Protein AF-A0A9E4UDJ5-F1 (afdb_monomer_lite)

Structure (mmCIF, N/CA/C/O backbone):
data_AF-A0A9E4UDJ5-F1
#
_entry.id   AF-A0A9E4UDJ5-F1
#
loop_
_atom_site.group_PDB
_atom_site.id
_atom_site.type_symbol
_atom_site.label_atom_id
_atom_site.label_alt_id
_atom_site.label_comp_id
_atom_site.label_asym_id
_atom_site.label_entity_id
_atom_site.label_seq_id
_atom_site.pdbx_PDB_ins_code
_atom_site.Cartn_x
_atom_site.Cartn_y
_atom_site.Cartn_z
_atom_site.occupancy
_atom_site.B_iso_or_equiv
_atom_site.auth_seq_id
_atom_site.auth_comp_id
_atom_site.auth_asym_id
_atom_site.auth_atom_id
_atom_site.pdbx_PDB_model_num
ATOM 1 N N . MET A 1 1 ? -35.451 72.353 30.660 1.00 46.66 1 MET A N 1
ATOM 2 C CA . MET A 1 1 ? -34.956 71.104 30.041 1.00 46.66 1 MET A CA 1
ATOM 3 C C . MET A 1 1 ? -34.136 71.485 28.820 1.00 46.66 1 MET A C 1
ATOM 5 O O . MET A 1 1 ? -34.663 72.139 27.932 1.00 46.66 1 MET A O 1
ATOM 9 N N . ALA A 1 2 ? -32.828 71.230 28.866 1.00 44.31 2 ALA A N 1
ATOM 10 C CA . ALA A 1 2 ? -31.836 71.773 27.940 1.00 44.31 2 ALA A CA 1
ATOM 11 C C . ALA A 1 2 ? -31.653 70.878 26.701 1.00 44.31 2 ALA A C 1
ATOM 13 O O . ALA A 1 2 ? -31.550 69.661 26.831 1.00 44.31 2 ALA A O 1
ATOM 14 N N . GLN A 1 3 ? -31.594 71.488 25.514 1.00 47.03 3 GLN A N 1
ATOM 15 C CA . GLN A 1 3 ? -31.239 70.815 24.262 1.00 47.03 3 GLN A CA 1
ATOM 16 C C . GLN A 1 3 ? -29.714 70.641 24.140 1.00 47.03 3 GLN A C 1
ATOM 18 O O . GLN A 1 3 ? -28.974 71.578 24.459 1.00 47.03 3 GLN A O 1
ATOM 23 N N . PRO A 1 4 ? -29.215 69.499 23.633 1.00 56.72 4 PRO A N 1
ATOM 24 C CA . PRO A 1 4 ? -27.792 69.316 23.389 1.00 56.72 4 PRO A CA 1
ATOM 25 C C . PRO A 1 4 ? -27.351 69.980 22.072 1.00 56.72 4 PRO A C 1
ATOM 27 O O . PRO A 1 4 ? -27.935 69.775 21.007 1.00 56.72 4 PRO A O 1
ATOM 30 N N . LYS A 1 5 ? -26.275 70.772 22.160 1.00 52.41 5 LYS A N 1
ATOM 31 C CA . LYS A 1 5 ? -25.566 71.409 21.039 1.00 52.41 5 LYS A CA 1
ATOM 32 C C . LYS A 1 5 ? -24.902 70.360 20.136 1.00 52.41 5 LYS A C 1
ATOM 34 O O . LYS A 1 5 ? -24.082 69.570 20.595 1.00 52.41 5 LYS A O 1
ATOM 39 N N . LYS A 1 6 ? -25.187 70.427 18.831 1.00 51.06 6 LYS A N 1
ATOM 40 C CA . LYS A 1 6 ? -24.455 69.721 17.767 1.00 51.06 6 LYS A CA 1
ATOM 41 C C . LYS A 1 6 ? -23.048 70.320 17.629 1.00 51.06 6 LYS A C 1
ATOM 43 O O . LYS A 1 6 ? -22.909 71.495 17.303 1.00 51.06 6 LYS A O 1
ATOM 48 N N . SER A 1 7 ? -22.020 69.511 17.877 1.00 52.59 7 SER A N 1
ATOM 49 C CA . SER A 1 7 ? -20.612 69.842 17.627 1.00 52.59 7 SER A CA 1
ATOM 50 C C . SER A 1 7 ? -20.218 69.355 16.231 1.00 52.59 7 SER A C 1
ATOM 52 O O . SER A 1 7 ? -20.233 68.153 15.968 1.00 52.59 7 SER A O 1
ATOM 54 N N . SER A 1 8 ? -19.905 70.281 15.321 1.00 51.59 8 SER A N 1
ATOM 55 C CA . SER A 1 8 ? -19.328 69.978 14.008 1.00 51.59 8 SER A CA 1
ATOM 56 C C . SER A 1 8 ? -17.806 69.884 14.128 1.00 51.59 8 SER A C 1
ATOM 58 O O . SER A 1 8 ? -17.143 70.890 14.391 1.00 51.59 8 SER A O 1
ATOM 60 N N . ARG A 1 9 ? -17.235 68.692 13.926 1.00 53.72 9 ARG A N 1
ATOM 61 C CA . ARG A 1 9 ? -15.781 68.528 13.782 1.00 53.72 9 ARG A CA 1
ATOM 62 C C . ARG A 1 9 ? -15.356 68.861 12.343 1.00 53.72 9 ARG A C 1
ATOM 64 O O . ARG A 1 9 ? -16.012 68.386 11.417 1.00 53.72 9 ARG A O 1
ATOM 71 N N . PRO A 1 10 ? -14.276 69.636 12.133 1.00 49.94 10 PRO A N 1
ATOM 72 C CA . PRO A 1 10 ? -13.762 69.930 10.803 1.00 49.94 10 PRO A CA 1
ATOM 73 C C . PRO A 1 10 ? -13.027 68.713 10.226 1.00 49.94 10 PRO A C 1
ATOM 75 O O . PRO A 1 10 ? -12.088 68.174 10.813 1.00 49.94 10 PRO A O 1
ATOM 78 N N . THR A 1 11 ? -13.477 68.279 9.056 1.00 50.09 11 THR A N 1
ATOM 79 C CA . THR A 1 11 ? -12.921 67.194 8.251 1.00 50.09 11 THR A CA 1
ATOM 80 C C . THR A 1 11 ? -11.569 67.580 7.640 1.00 50.09 11 THR A C 1
ATOM 82 O O . THR A 1 11 ? -11.472 68.367 6.704 1.00 50.09 11 THR A O 1
ATOM 85 N N . SER A 1 12 ? -10.507 66.983 8.183 1.00 53.91 12 SER A N 1
ATOM 86 C CA . SER A 1 12 ? -9.593 66.101 7.444 1.00 53.91 12 SER A CA 1
ATOM 87 C C . SER A 1 12 ? -9.258 66.498 5.991 1.00 53.91 12 SER A C 1
ATOM 89 O O . SER A 1 12 ? -9.722 65.875 5.037 1.00 53.91 12 SER A O 1
ATOM 91 N N . ARG A 1 13 ? -8.361 67.476 5.812 1.00 52.06 13 ARG A N 1
ATOM 92 C CA . ARG A 1 13 ? -7.599 67.637 4.553 1.00 52.06 13 ARG A CA 1
ATOM 93 C C . ARG A 1 13 ? -6.255 66.899 4.560 1.00 52.06 13 ARG A C 1
ATOM 95 O O . ARG A 1 13 ? -5.697 66.655 3.500 1.00 52.06 13 ARG A O 1
ATOM 102 N N . PHE A 1 14 ? -5.775 66.473 5.729 1.00 51.81 14 PHE A N 1
ATOM 103 C CA . PHE A 1 14 ? -4.527 65.709 5.855 1.00 51.81 14 PHE A CA 1
ATOM 104 C C . PHE A 1 14 ? -4.670 64.215 5.517 1.00 51.81 14 PHE A C 1
ATOM 106 O O . PHE A 1 14 ? -3.678 63.573 5.192 1.00 51.81 14 PHE A O 1
ATOM 113 N N . SER A 1 15 ? -5.885 63.653 5.532 1.00 54.12 15 SER A N 1
ATOM 114 C CA . SER A 1 15 ? -6.078 62.211 5.305 1.00 54.12 15 SER A CA 1
ATOM 115 C C . SER A 1 15 ? -6.018 61.808 3.826 1.00 54.12 15 SER A C 1
ATOM 117 O O . SER A 1 15 ? -5.575 60.707 3.520 1.00 54.12 15 SER A O 1
ATOM 119 N N . ALA A 1 16 ? -6.380 62.702 2.898 1.00 53.56 16 ALA A N 1
ATOM 120 C CA . ALA A 1 16 ? -6.406 62.378 1.468 1.00 53.56 16 ALA A CA 1
ATOM 121 C C . ALA A 1 16 ? -4.999 62.247 0.852 1.00 53.56 16 ALA A C 1
ATOM 123 O O . ALA A 1 16 ? -4.767 61.369 0.027 1.00 53.56 16 ALA A O 1
ATOM 124 N N . VAL A 1 17 ? -4.042 63.076 1.284 1.00 57.56 17 VAL A N 1
ATOM 125 C CA . VAL A 1 17 ? -2.659 63.028 0.772 1.00 57.56 17 VAL A CA 1
ATOM 126 C C . VAL A 1 17 ? -1.900 61.829 1.347 1.00 57.56 17 VAL A C 1
ATOM 128 O O . VAL A 1 17 ? -1.160 61.169 0.624 1.00 57.56 17 VAL A O 1
ATOM 131 N N . ALA A 1 18 ? -2.140 61.487 2.618 1.00 58.19 18 ALA A N 1
ATOM 132 C CA . ALA A 1 18 ? -1.540 60.308 3.241 1.00 58.19 18 ALA A CA 1
ATOM 133 C C . ALA A 1 18 ? -2.014 58.997 2.583 1.00 58.19 18 ALA A C 1
ATOM 135 O O . ALA A 1 18 ? -1.203 58.102 2.360 1.00 58.19 18 ALA A O 1
ATOM 136 N N . PHE A 1 19 ? -3.295 58.904 2.203 1.00 57.81 19 PHE A N 1
ATOM 137 C CA . PHE A 1 19 ? -3.819 57.732 1.491 1.00 57.81 19 PHE A CA 1
ATOM 138 C C . PHE A 1 19 ? -3.254 57.586 0.073 1.00 57.81 19 PHE A C 1
ATOM 140 O O . PHE A 1 19 ? -2.960 56.469 -0.344 1.00 57.81 19 PHE A O 1
ATOM 147 N N . ALA A 1 20 ? -3.057 58.691 -0.654 1.00 59.25 20 ALA A N 1
ATOM 148 C CA . ALA A 1 20 ? -2.518 58.650 -2.015 1.00 59.25 20 ALA A CA 1
ATOM 149 C C . ALA A 1 20 ? -1.047 58.190 -2.060 1.00 59.25 20 ALA A C 1
ATOM 151 O O . ALA A 1 20 ? -0.671 57.420 -2.939 1.00 59.25 20 ALA A O 1
ATOM 152 N N . VAL A 1 21 ? -0.226 58.607 -1.088 1.00 59.00 21 VAL A N 1
ATOM 153 C CA . VAL A 1 21 ? 1.180 58.169 -0.987 1.00 59.00 21 VAL A CA 1
ATOM 154 C C . VAL A 1 21 ? 1.279 56.704 -0.549 1.00 59.00 21 VAL A C 1
ATOM 156 O O . VAL A 1 21 ? 2.108 55.968 -1.078 1.00 59.00 21 VAL A O 1
ATOM 159 N N . LEU A 1 22 ? 0.404 56.252 0.357 1.00 58.97 22 LEU A N 1
ATOM 160 C CA . LEU A 1 22 ? 0.361 54.850 0.779 1.00 58.97 22 LEU A CA 1
ATOM 161 C C . LEU A 1 22 ? -0.043 53.918 -0.378 1.00 58.97 22 LEU A C 1
ATOM 163 O O . LEU A 1 22 ? 0.573 52.873 -0.556 1.00 58.97 22 LEU A O 1
ATOM 167 N N . PHE A 1 23 ? -1.015 54.317 -1.208 1.00 57.75 23 PHE A N 1
ATOM 168 C CA . PHE A 1 23 ? -1.420 53.542 -2.389 1.00 57.75 23 PHE A CA 1
ATOM 169 C C . PHE A 1 23 ? -0.326 53.472 -3.464 1.00 57.75 23 PHE A C 1
ATOM 171 O O . PHE A 1 23 ? -0.146 52.423 -4.076 1.00 57.75 23 PHE A O 1
ATOM 178 N N . ALA A 1 24 ? 0.438 54.550 -3.670 1.00 58.75 24 ALA A N 1
ATOM 179 C CA . ALA A 1 24 ? 1.562 54.548 -4.608 1.00 58.75 24 ALA A CA 1
ATOM 180 C C . ALA A 1 24 ? 2.727 53.655 -4.134 1.00 58.75 24 ALA A C 1
ATOM 182 O O . ALA A 1 24 ? 3.368 53.002 -4.953 1.00 58.75 24 ALA A O 1
ATOM 183 N N . LEU A 1 25 ? 2.972 53.578 -2.820 1.00 57.16 25 LEU A N 1
ATOM 184 C CA . LEU A 1 25 ? 3.984 52.684 -2.242 1.00 57.16 25 LEU A CA 1
ATOM 185 C C . LEU A 1 25 ? 3.549 51.208 -2.240 1.00 57.16 25 LEU A C 1
ATOM 187 O O . LEU A 1 25 ? 4.397 50.334 -2.381 1.00 57.16 25 LEU A O 1
ATOM 191 N N . LEU A 1 26 ? 2.248 50.922 -2.124 1.00 56.97 26 LEU A N 1
ATOM 192 C CA . LEU A 1 26 ? 1.710 49.557 -2.210 1.00 56.97 26 LEU A CA 1
ATOM 193 C C . LEU A 1 26 ? 1.669 49.023 -3.652 1.00 56.97 26 LEU A C 1
ATOM 195 O O . LEU A 1 26 ? 1.869 47.831 -3.851 1.00 56.97 26 LEU A O 1
ATOM 199 N N . GLY A 1 27 ? 1.464 49.882 -4.659 1.00 57.34 27 GLY A N 1
ATOM 200 C CA . GLY A 1 27 ? 1.450 49.463 -6.068 1.00 57.34 27 GLY A CA 1
ATOM 201 C C . GLY A 1 27 ? 2.814 48.992 -6.585 1.00 57.34 27 GLY A C 1
ATOM 202 O O . GLY A 1 27 ? 2.887 47.975 -7.264 1.00 57.34 27 GLY A O 1
ATOM 203 N N . ALA A 1 28 ? 3.899 49.677 -6.210 1.00 55.22 28 ALA A N 1
ATOM 204 C CA . ALA A 1 28 ? 5.252 49.339 -6.669 1.00 55.22 28 ALA A CA 1
ATOM 205 C C . ALA A 1 28 ? 5.865 48.109 -5.969 1.00 55.22 28 ALA A C 1
ATOM 207 O O . ALA A 1 28 ? 6.850 47.563 -6.451 1.00 55.22 28 ALA A O 1
ATOM 208 N N . ALA A 1 29 ? 5.302 47.662 -4.842 1.00 53.00 29 ALA A N 1
ATOM 209 C CA . ALA A 1 29 ? 5.791 46.492 -4.106 1.00 53.00 29 ALA A CA 1
ATOM 210 C C . ALA A 1 29 ? 5.102 45.174 -4.513 1.00 53.00 29 ALA A C 1
ATOM 212 O O . ALA A 1 29 ? 5.508 44.110 -4.053 1.00 53.00 29 ALA A O 1
ATOM 213 N N . CYS A 1 30 ? 4.063 45.225 -5.354 1.00 54.41 30 CYS A N 1
ATOM 214 C CA . CYS A 1 30 ? 3.320 44.036 -5.781 1.00 54.41 30 CYS A CA 1
ATOM 215 C C . CYS A 1 30 ? 3.723 43.501 -7.166 1.00 54.41 30 CYS A C 1
ATOM 217 O O . CYS A 1 30 ? 3.301 42.398 -7.502 1.00 54.41 30 CYS A O 1
ATOM 219 N N . GLU A 1 31 ? 4.528 44.222 -7.955 1.00 52.91 31 GLU A N 1
ATOM 220 C CA . GLU A 1 31 ? 4.961 43.746 -9.284 1.00 52.91 31 GLU A CA 1
ATOM 221 C C . GLU A 1 31 ? 6.186 42.812 -9.236 1.00 52.91 31 GLU A C 1
ATOM 223 O O . GLU A 1 31 ? 6.329 41.969 -10.117 1.00 52.91 31 GLU A O 1
ATOM 228 N N . ASP A 1 32 ? 7.010 42.865 -8.183 1.00 51.78 32 ASP A N 1
ATOM 229 C CA . ASP A 1 32 ? 8.233 42.044 -8.089 1.00 51.78 32 ASP A CA 1
ATOM 230 C C . ASP A 1 32 ? 8.042 40.678 -7.404 1.00 51.78 32 ASP A C 1
ATOM 232 O O . ASP A 1 32 ? 8.917 39.820 -7.494 1.00 51.78 32 ASP A O 1
ATOM 236 N N . PHE A 1 33 ? 6.905 40.415 -6.749 1.00 51.34 33 PHE A N 1
ATOM 237 C CA . PHE A 1 33 ? 6.728 39.169 -5.983 1.00 51.34 33 PHE A CA 1
ATOM 238 C C . PHE A 1 33 ? 6.388 37.939 -6.850 1.00 51.34 33 PHE A C 1
ATOM 240 O O . PHE A 1 33 ? 6.490 36.813 -6.377 1.00 51.34 33 PHE A O 1
ATOM 247 N N . TYR A 1 34 ? 6.004 38.125 -8.119 1.00 50.31 34 TYR A N 1
ATOM 248 C CA . TYR A 1 34 ? 5.654 37.016 -9.025 1.00 50.31 34 TYR A CA 1
ATOM 249 C C . TYR A 1 34 ? 6.774 36.600 -9.994 1.00 50.31 34 TYR A C 1
ATOM 251 O O . TYR A 1 34 ? 6.615 35.610 -10.708 1.00 50.31 34 TYR A O 1
ATOM 259 N N . SER A 1 35 ? 7.912 37.305 -10.017 1.00 51.00 35 SER A N 1
ATOM 260 C CA . SER A 1 35 ? 9.035 36.948 -10.903 1.00 51.00 35 SER A CA 1
ATOM 261 C C . SER A 1 35 ? 9.946 35.850 -10.338 1.00 51.00 35 SER A C 1
ATOM 263 O O . SER A 1 35 ? 10.663 35.218 -11.108 1.00 51.00 35 SER A O 1
ATOM 265 N N . ASP A 1 36 ? 9.864 35.549 -9.038 1.00 52.44 36 ASP A N 1
ATOM 266 C CA . ASP A 1 36 ? 10.538 34.404 -8.403 1.00 52.44 36 ASP A CA 1
ATOM 267 C C . ASP A 1 36 ? 9.641 33.155 -8.440 1.00 52.44 36 ASP A C 1
ATOM 269 O O . ASP A 1 36 ? 9.348 32.511 -7.430 1.00 52.44 36 ASP A O 1
ATOM 273 N N . SER A 1 37 ? 9.176 32.794 -9.639 1.00 55.69 37 SER A N 1
ATOM 274 C CA . SER A 1 37 ? 8.674 31.437 -9.854 1.00 55.69 37 SER A CA 1
ATOM 275 C C . SER A 1 37 ? 9.833 30.484 -9.565 1.00 55.69 37 SER A C 1
ATOM 277 O O . SER A 1 37 ? 10.843 30.514 -10.273 1.00 55.69 37 SER A O 1
ATOM 279 N N . LEU A 1 38 ? 9.710 29.670 -8.509 1.00 55.28 38 LEU A N 1
ATOM 280 C CA . LEU A 1 38 ? 10.626 28.558 -8.247 1.00 55.28 38 LEU A CA 1
ATOM 281 C C . LEU A 1 38 ? 10.879 27.825 -9.573 1.00 55.28 38 LEU A C 1
ATOM 283 O O . LEU A 1 38 ? 9.920 27.652 -10.334 1.00 55.28 38 LEU A O 1
ATOM 287 N N . PRO A 1 39 ? 12.126 27.425 -9.886 1.00 52.28 39 PRO A N 1
ATOM 288 C CA . PRO A 1 39 ? 12.405 26.724 -11.129 1.00 52.28 39 PRO A CA 1
ATOM 289 C C . PRO A 1 39 ? 11.448 25.540 -11.218 1.00 52.28 39 PRO A C 1
ATOM 291 O O . PRO A 1 39 ? 11.487 24.652 -10.366 1.00 52.28 39 PRO A O 1
ATOM 294 N N . THR A 1 40 ? 10.545 25.566 -12.203 1.00 54.53 40 THR A N 1
ATOM 295 C CA . THR A 1 40 ? 9.621 24.460 -12.434 1.00 54.53 40 THR A CA 1
ATOM 296 C C . THR A 1 40 ? 10.486 23.212 -12.571 1.00 54.53 40 THR A C 1
ATOM 298 O O . THR A 1 40 ? 11.435 23.248 -13.368 1.00 54.53 40 THR A O 1
ATOM 301 N N . PRO A 1 41 ? 10.239 22.147 -11.787 1.00 55.38 41 PRO A N 1
ATOM 302 C CA . PRO A 1 41 ? 10.946 20.892 -11.970 1.00 55.38 41 PRO A CA 1
ATOM 303 C C . PRO A 1 41 ? 10.895 20.546 -13.455 1.00 55.38 41 PRO A C 1
ATOM 305 O O . PRO A 1 41 ? 9.818 20.522 -14.052 1.00 55.38 41 PRO A O 1
ATOM 308 N N . GLN A 1 42 ? 12.061 20.403 -14.085 1.00 56.28 42 GLN A N 1
ATOM 309 C CA . GLN A 1 42 ? 12.121 20.100 -15.507 1.00 56.28 42 GLN A CA 1
ATOM 310 C C . GLN A 1 42 ? 11.568 18.690 -15.701 1.00 56.28 42 GLN A C 1
ATOM 312 O O . GLN A 1 42 ? 12.269 17.715 -15.449 1.00 56.28 42 GLN A O 1
ATOM 317 N N . ILE A 1 43 ? 10.312 18.594 -16.131 1.00 54.28 43 ILE A N 1
ATOM 318 C CA . ILE A 1 43 ? 9.745 17.353 -16.648 1.00 54.28 43 ILE A CA 1
ATOM 319 C C . ILE A 1 43 ? 10.445 17.110 -17.988 1.00 54.28 43 ILE A C 1
ATOM 321 O O . ILE A 1 43 ? 10.211 17.851 -18.948 1.00 54.28 43 ILE A O 1
ATOM 325 N N . ALA A 1 44 ? 11.334 16.115 -18.066 1.00 56.72 44 ALA A N 1
ATOM 326 C CA . ALA A 1 44 ? 11.784 15.644 -19.370 1.00 56.72 44 ALA A CA 1
ATOM 327 C C . ALA A 1 44 ? 10.619 14.935 -20.035 1.00 56.72 44 ALA A C 1
ATOM 329 O O . ALA A 1 44 ? 10.270 13.810 -19.682 1.00 56.72 44 ALA A O 1
ATOM 330 N N . LEU A 1 45 ? 10.055 15.572 -21.049 1.00 59.78 45 LEU A N 1
ATOM 331 C CA . LEU A 1 45 ? 9.423 14.797 -22.098 1.00 59.78 45 LEU A CA 1
ATOM 332 C C . LEU A 1 45 ? 10.537 14.060 -22.858 1.00 59.78 45 LEU A C 1
ATOM 334 O O . LEU A 1 45 ? 11.602 14.654 -23.081 1.00 59.78 45 LEU A O 1
ATOM 338 N N . PRO A 1 46 ? 10.329 12.790 -23.246 1.00 56.31 46 PRO A N 1
ATOM 339 C CA . PRO A 1 46 ? 11.293 12.082 -24.072 1.00 56.31 46 PRO A CA 1
ATOM 340 C C . PRO A 1 46 ? 11.612 12.931 -25.304 1.00 56.31 46 PRO A C 1
ATOM 342 O O . PRO A 1 46 ? 10.725 13.494 -25.955 1.00 56.31 46 PRO A O 1
ATOM 345 N N . THR A 1 47 ? 12.902 13.077 -25.605 1.00 56.22 47 THR A N 1
ATOM 346 C CA . THR A 1 47 ? 13.313 13.769 -26.830 1.00 56.22 47 THR A CA 1
ATOM 347 C C . THR A 1 47 ? 12.750 12.970 -28.012 1.00 56.22 47 THR A C 1
ATOM 349 O O . THR A 1 47 ? 12.861 11.747 -27.983 1.00 56.22 47 THR A O 1
ATOM 352 N N . PRO A 1 48 ? 12.189 13.594 -29.068 1.00 57.25 48 PRO A N 1
ATOM 353 C CA . PRO A 1 48 ? 11.554 12.866 -30.174 1.00 57.25 48 PRO A CA 1
ATOM 354 C C . PRO A 1 48 ? 12.431 11.797 -30.847 1.00 57.25 48 PRO A C 1
ATOM 356 O O . PRO A 1 48 ? 11.910 10.906 -31.503 1.00 57.25 48 PRO A O 1
ATOM 359 N N . ALA A 1 49 ? 13.755 11.881 -30.687 1.00 55.34 49 ALA A N 1
ATOM 360 C CA . ALA A 1 49 ? 14.717 10.897 -31.178 1.00 55.34 49 ALA A CA 1
ATOM 361 C C . ALA A 1 49 ? 14.717 9.559 -30.406 1.00 55.34 49 ALA A C 1
ATOM 363 O O . ALA A 1 49 ? 15.234 8.580 -30.933 1.00 55.34 49 ALA A O 1
ATOM 364 N N . ASN A 1 50 ? 14.141 9.515 -29.201 1.00 57.69 50 ASN A N 1
ATOM 365 C CA . ASN A 1 50 ? 14.115 8.341 -28.320 1.00 57.69 50 ASN A CA 1
ATOM 366 C C . ASN A 1 50 ? 12.719 7.707 -28.207 1.00 57.69 50 ASN A C 1
ATOM 368 O O . ASN A 1 50 ? 12.530 6.747 -27.468 1.00 57.69 50 ASN A O 1
ATOM 372 N N . LEU A 1 51 ? 11.725 8.234 -28.926 1.00 62.38 51 LEU A N 1
ATOM 373 C CA . LEU A 1 51 ? 10.421 7.586 -29.006 1.00 62.38 51 LEU A CA 1
ATOM 374 C C . LEU A 1 51 ? 10.552 6.355 -29.903 1.00 62.38 51 LEU A C 1
ATOM 376 O O . LEU A 1 51 ? 10.727 6.478 -31.117 1.00 62.38 51 LEU A O 1
ATOM 380 N N . GLN A 1 52 ? 10.497 5.171 -29.296 1.00 66.00 52 GLN A N 1
ATOM 381 C CA . GLN A 1 52 ? 10.363 3.928 -30.041 1.00 66.00 52 GLN A CA 1
ATOM 382 C C . GLN A 1 52 ? 9.033 3.922 -30.805 1.00 66.00 52 GLN A C 1
ATOM 384 O O . GLN A 1 52 ? 8.014 4.430 -30.337 1.00 66.00 52 GLN A O 1
ATOM 389 N N . GLU A 1 53 ? 9.052 3.362 -32.013 1.00 75.25 53 GLU A N 1
ATOM 390 C CA . GLU A 1 53 ? 7.847 3.194 -32.821 1.00 75.25 53 GLU A CA 1
ATOM 391 C C . GLU A 1 53 ? 7.016 2.039 -32.246 1.00 75.25 53 GLU A C 1
ATOM 393 O O . GLU A 1 53 ? 7.458 0.890 -32.247 1.00 75.25 53 GLU A O 1
ATOM 398 N N . GLY A 1 54 ? 5.823 2.343 -31.737 1.00 83.00 54 GLY A N 1
ATOM 399 C CA . GLY A 1 54 ? 4.937 1.363 -31.113 1.00 83.00 54 GLY A CA 1
ATOM 400 C C . GLY A 1 54 ? 4.009 1.998 -30.083 1.00 83.00 54 GLY A C 1
ATOM 401 O O . GLY A 1 54 ? 4.080 3.203 -29.837 1.00 83.00 54 GLY A O 1
ATOM 402 N N . ASP A 1 55 ? 3.129 1.183 -29.503 1.00 89.00 55 ASP A N 1
ATOM 403 C CA . ASP A 1 55 ? 2.386 1.563 -28.303 1.00 89.00 55 ASP A CA 1
ATOM 404 C C . ASP A 1 55 ? 3.340 1.496 -27.094 1.00 89.00 55 ASP A C 1
ATOM 406 O O . ASP A 1 55 ? 3.906 0.427 -26.841 1.00 89.00 55 ASP A O 1
ATOM 410 N N . PRO A 1 56 ? 3.561 2.602 -26.357 1.00 87.88 56 PRO A N 1
ATOM 411 C CA . PRO A 1 56 ? 4.391 2.606 -25.156 1.00 87.88 56 PRO A CA 1
ATOM 412 C C . PRO A 1 56 ? 4.056 1.499 -24.153 1.00 87.88 56 PRO A C 1
ATOM 414 O O . PRO A 1 56 ? 4.962 0.907 -23.568 1.00 87.88 56 PRO A O 1
ATOM 417 N N . GLU A 1 57 ? 2.773 1.176 -23.982 1.00 90.31 57 GLU A N 1
ATOM 418 C CA . GLU A 1 57 ? 2.342 0.137 -23.044 1.00 90.31 57 GLU A CA 1
ATOM 419 C C . GLU A 1 57 ? 2.824 -1.259 -23.472 1.00 90.31 57 GLU A C 1
ATOM 421 O O . GLU A 1 57 ? 3.296 -2.042 -22.640 1.00 90.31 57 GLU A O 1
ATOM 426 N N . ASP A 1 58 ? 2.770 -1.551 -24.775 1.00 92.94 58 ASP A N 1
ATOM 427 C CA . ASP A 1 58 ? 3.251 -2.811 -25.348 1.00 92.94 58 ASP A CA 1
ATOM 428 C C . ASP A 1 58 ? 4.777 -2.933 -25.226 1.00 92.94 58 ASP A C 1
ATOM 430 O O . ASP A 1 58 ? 5.303 -4.010 -24.926 1.00 92.94 58 ASP A O 1
ATOM 434 N N . LEU A 1 59 ? 5.497 -1.826 -25.431 1.00 91.81 59 LEU A N 1
ATOM 435 C CA . LEU A 1 59 ? 6.956 -1.777 -25.315 1.00 91.81 59 LEU A CA 1
ATOM 436 C C . LEU A 1 59 ? 7.414 -2.037 -23.876 1.00 91.81 59 LEU A C 1
ATOM 438 O O . LEU A 1 59 ? 8.323 -2.842 -23.652 1.00 91.81 59 LEU A O 1
ATOM 442 N N . VAL A 1 60 ? 6.745 -1.424 -22.896 1.00 92.88 60 VAL A N 1
ATOM 443 C CA . VAL A 1 60 ? 7.017 -1.654 -21.471 1.00 92.88 60 VAL A CA 1
ATOM 444 C C . VAL A 1 60 ? 6.710 -3.096 -21.074 1.00 92.88 60 VAL A C 1
ATOM 446 O O . VAL A 1 60 ? 7.519 -3.726 -20.388 1.00 92.88 60 VAL A O 1
ATOM 449 N N . GLU A 1 61 ? 5.587 -3.663 -21.526 1.00 94.69 61 GLU A N 1
ATOM 450 C CA . GLU A 1 61 ? 5.269 -5.067 -21.250 1.00 94.69 61 GLU A CA 1
ATOM 451 C C . GLU A 1 61 ? 6.321 -6.017 -21.843 1.00 94.69 61 GLU A C 1
ATOM 453 O O . GLU A 1 61 ? 6.773 -6.948 -21.167 1.00 94.69 61 GLU A O 1
ATOM 458 N N . ALA A 1 62 ? 6.755 -5.778 -23.083 1.00 94.12 62 ALA A N 1
ATOM 459 C CA . ALA A 1 62 ? 7.805 -6.567 -23.720 1.00 94.12 62 ALA A CA 1
ATOM 460 C C . ALA A 1 62 ? 9.145 -6.465 -22.967 1.00 94.12 62 ALA A C 1
ATOM 462 O O . ALA A 1 62 ? 9.828 -7.482 -22.769 1.00 94.12 62 ALA A O 1
ATOM 463 N N . GLY A 1 63 ? 9.501 -5.263 -22.501 1.00 92.75 63 GLY A N 1
ATOM 464 C CA . GLY A 1 63 ? 10.674 -5.014 -21.662 1.00 92.75 63 GLY A CA 1
ATOM 465 C C . GLY A 1 63 ? 10.626 -5.809 -20.357 1.00 92.75 63 GLY A C 1
ATOM 466 O O . GLY A 1 63 ? 11.567 -6.543 -20.041 1.00 92.75 63 GLY A O 1
ATOM 467 N N . ALA A 1 64 ? 9.495 -5.767 -19.653 1.00 93.12 64 ALA A N 1
ATOM 468 C CA . ALA A 1 64 ? 9.300 -6.495 -18.404 1.00 93.12 64 ALA A CA 1
ATOM 469 C C . ALA A 1 64 ? 9.392 -8.013 -18.574 1.00 93.12 64 ALA A C 1
ATOM 471 O O . ALA A 1 64 ? 10.087 -8.689 -17.814 1.00 93.12 64 ALA A O 1
ATOM 472 N N . ARG A 1 65 ? 8.734 -8.560 -19.602 1.00 95.19 65 ARG A N 1
ATOM 473 C CA . ARG A 1 65 ? 8.795 -9.992 -19.931 1.00 95.19 65 ARG A CA 1
ATOM 474 C C . ARG A 1 65 ? 10.222 -10.442 -20.204 1.00 95.19 65 ARG A C 1
ATOM 476 O O . ARG A 1 65 ? 10.642 -11.489 -19.713 1.00 95.19 65 ARG A O 1
ATOM 483 N N . THR A 1 66 ? 10.976 -9.634 -20.946 1.00 94.75 66 THR A N 1
ATOM 484 C CA . THR A 1 66 ? 12.386 -9.897 -21.250 1.00 94.75 66 THR A CA 1
ATOM 485 C C . THR A 1 66 ? 13.243 -9.854 -19.986 1.00 94.75 66 THR A C 1
ATOM 487 O O . THR A 1 66 ? 14.043 -10.763 -19.756 1.00 94.75 66 THR A O 1
ATOM 490 N N . ALA A 1 67 ? 13.047 -8.844 -19.135 1.00 91.00 67 ALA A N 1
ATOM 491 C CA . ALA A 1 67 ? 13.774 -8.705 -17.879 1.00 91.00 67 ALA A CA 1
ATOM 492 C C . ALA A 1 67 ? 13.489 -9.873 -16.919 1.00 91.00 67 ALA A C 1
ATOM 494 O O . ALA A 1 67 ? 14.422 -10.448 -16.361 1.00 91.00 67 ALA A O 1
ATOM 495 N N . MET A 1 68 ? 12.227 -10.293 -16.786 1.00 91.94 68 MET A N 1
ATOM 496 C CA . MET A 1 68 ? 11.842 -11.457 -15.979 1.00 91.94 68 MET A CA 1
ATOM 497 C C . MET A 1 68 ? 12.389 -12.769 -16.536 1.00 91.94 68 MET A C 1
ATOM 499 O O . MET A 1 68 ? 12.887 -13.592 -15.771 1.00 91.94 68 MET A O 1
ATOM 503 N N . ALA A 1 69 ? 12.332 -12.971 -17.855 1.00 94.44 69 ALA A N 1
ATOM 504 C CA . ALA A 1 69 ? 12.908 -14.148 -18.499 1.00 94.44 69 ALA A CA 1
ATOM 505 C C . ALA A 1 69 ? 14.410 -14.261 -18.210 1.00 94.44 69 ALA A C 1
ATOM 507 O O . ALA A 1 69 ? 14.893 -15.333 -17.842 1.00 94.44 69 ALA A O 1
ATOM 508 N N . ALA A 1 70 ? 15.132 -13.141 -18.311 1.00 92.00 70 ALA A N 1
ATOM 509 C CA . ALA A 1 70 ? 16.556 -13.076 -18.010 1.00 92.00 70 ALA A CA 1
ATOM 510 C C . ALA A 1 70 ? 16.857 -13.310 -16.520 1.00 92.00 70 ALA A C 1
ATOM 512 O O . ALA A 1 70 ? 17.770 -14.070 -16.202 1.00 92.00 70 ALA A O 1
ATOM 513 N N . ALA A 1 71 ? 16.092 -12.691 -15.616 1.00 87.88 71 ALA A N 1
ATOM 514 C CA . ALA A 1 71 ? 16.318 -12.780 -14.173 1.00 87.88 71 ALA A CA 1
ATOM 515 C C . ALA A 1 71 ? 15.960 -14.158 -13.592 1.00 87.88 71 ALA A C 1
ATOM 517 O O . ALA A 1 71 ? 16.683 -14.682 -12.748 1.00 87.88 71 ALA A O 1
ATOM 518 N N . LEU A 1 72 ? 14.857 -14.756 -14.051 1.00 89.25 72 LEU A N 1
ATOM 519 C CA . LEU A 1 72 ? 14.296 -15.985 -13.479 1.00 89.25 72 LEU A CA 1
ATOM 520 C C . LEU A 1 72 ? 14.654 -17.244 -14.282 1.00 89.25 72 LEU A C 1
ATOM 522 O O . LEU A 1 72 ? 14.387 -18.355 -13.830 1.00 89.25 72 LEU A O 1
ATOM 526 N N . GLY A 1 73 ? 15.243 -17.095 -15.474 1.00 94.06 73 GLY A N 1
ATOM 527 C CA . GLY A 1 73 ? 15.542 -18.221 -16.363 1.00 94.06 73 GLY A CA 1
ATOM 528 C C . GLY A 1 73 ? 14.288 -18.894 -16.935 1.00 94.06 73 GLY A C 1
ATOM 529 O O . GLY A 1 73 ? 14.292 -20.102 -17.172 1.00 94.06 73 GLY A O 1
ATOM 530 N N . ILE A 1 74 ? 13.214 -18.125 -17.132 1.00 95.38 74 ILE A N 1
ATOM 531 C CA . ILE A 1 74 ? 11.905 -18.595 -17.619 1.00 95.38 74 ILE A CA 1
ATOM 532 C C . ILE A 1 74 ? 11.644 -18.150 -19.065 1.00 95.38 74 ILE A C 1
ATOM 534 O O . ILE A 1 74 ? 12.375 -17.335 -19.624 1.00 95.38 74 ILE A O 1
ATOM 538 N N . SER A 1 75 ? 10.576 -18.667 -19.683 1.00 96.56 75 SER A N 1
ATOM 539 C CA . SER A 1 75 ? 10.091 -18.139 -20.968 1.00 96.56 75 SER A CA 1
ATOM 540 C C . SER A 1 75 ? 9.495 -16.737 -20.793 1.00 96.56 75 SER A C 1
ATOM 542 O O . SER A 1 75 ? 8.778 -16.503 -19.824 1.00 96.56 75 SER A O 1
ATOM 544 N N . ALA A 1 76 ? 9.709 -15.831 -21.752 1.00 95.88 76 ALA A N 1
ATOM 545 C CA . ALA A 1 76 ? 9.129 -14.478 -21.747 1.00 95.88 76 ALA A CA 1
ATOM 546 C C . ALA A 1 76 ? 7.583 -14.469 -21.784 1.00 95.88 76 ALA A C 1
ATOM 548 O O . ALA A 1 76 ? 6.943 -13.523 -21.318 1.00 95.88 76 ALA A O 1
ATOM 549 N N . ASP A 1 77 ? 6.972 -15.551 -22.270 1.00 96.31 77 ASP A N 1
ATOM 550 C CA . ASP A 1 77 ? 5.514 -15.721 -22.285 1.00 96.31 77 ASP A CA 1
ATOM 551 C C . ASP A 1 77 ? 4.958 -16.268 -20.960 1.00 96.31 77 ASP A C 1
ATOM 553 O O . ASP A 1 77 ? 3.747 -16.277 -20.755 1.00 96.31 77 ASP A O 1
ATOM 557 N N . ALA A 1 78 ? 5.822 -16.753 -20.061 1.00 94.81 78 ALA A N 1
ATOM 558 C CA . ALA A 1 78 ? 5.396 -17.401 -18.824 1.00 94.81 78 ALA A CA 1
ATOM 559 C C . ALA A 1 78 ? 4.828 -16.428 -17.767 1.00 94.81 78 ALA A C 1
ATOM 561 O O . ALA A 1 78 ? 3.855 -16.793 -17.103 1.00 94.81 78 ALA A O 1
ATOM 562 N N . PRO A 1 79 ? 5.369 -15.205 -17.591 1.00 94.06 79 PRO A N 1
ATOM 563 C CA . PRO A 1 79 ? 4.774 -14.211 -16.706 1.00 94.06 79 PRO A CA 1
ATOM 564 C C . PRO A 1 79 ? 3.395 -13.742 -17.176 1.00 94.06 79 PRO A C 1
ATOM 566 O O . PRO A 1 79 ? 3.158 -13.504 -18.363 1.00 94.06 79 PRO A O 1
ATOM 569 N N . ARG A 1 80 ? 2.486 -13.523 -16.229 1.00 92.44 80 ARG A N 1
ATOM 570 C CA . ARG A 1 80 ? 1.171 -12.922 -16.461 1.00 92.44 80 ARG A CA 1
ATOM 571 C C . ARG A 1 80 ? 1.198 -11.439 -16.093 1.00 92.44 80 ARG A C 1
ATOM 573 O O . ARG A 1 80 ? 1.567 -11.109 -14.972 1.00 92.44 80 ARG A O 1
ATOM 580 N N . LYS A 1 81 ? 0.729 -10.563 -16.988 1.00 92.62 81 LYS A N 1
ATOM 581 C CA . LYS A 1 81 ? 0.455 -9.154 -16.664 1.00 92.62 81 LYS A CA 1
ATOM 582 C C . LYS A 1 81 ? -0.718 -9.046 -15.690 1.00 92.62 81 LYS A C 1
ATOM 584 O O . LYS A 1 81 ? -1.777 -9.628 -15.937 1.00 92.62 81 LYS A O 1
ATOM 589 N N . ILE A 1 82 ? -0.518 -8.310 -14.600 1.00 87.44 82 ILE A N 1
ATOM 590 C CA . ILE A 1 82 ? -1.524 -8.059 -13.563 1.00 87.44 82 ILE A CA 1
ATOM 591 C C . ILE A 1 82 ? -2.034 -6.625 -13.642 1.00 87.44 82 ILE A C 1
ATOM 593 O O . ILE A 1 82 ? -3.241 -6.414 -13.693 1.00 87.44 82 ILE A O 1
ATOM 597 N N . LEU A 1 83 ? -1.122 -5.654 -13.681 1.00 84.75 83 LEU A N 1
ATOM 598 C CA . LEU A 1 83 ? -1.445 -4.232 -13.624 1.00 84.75 83 LEU A CA 1
ATOM 599 C C . LEU A 1 83 ? -0.429 -3.441 -14.441 1.00 84.75 83 LEU A C 1
ATOM 601 O O . LEU A 1 83 ? 0.752 -3.762 -14.404 1.00 84.75 83 LEU A O 1
ATOM 605 N N . LEU A 1 84 ? -0.887 -2.406 -15.136 1.00 89.06 84 LEU A N 1
ATOM 606 C CA . LEU A 1 84 ? -0.050 -1.387 -15.761 1.00 89.06 84 LEU A CA 1
ATOM 607 C C . LEU A 1 84 ? -0.619 -0.024 -15.373 1.00 89.06 84 LEU A C 1
ATOM 609 O O . LEU A 1 84 ? -1.818 0.207 -15.527 1.00 89.06 84 LEU A O 1
ATOM 613 N N . GLN A 1 85 ? 0.221 0.852 -14.836 1.00 87.88 85 GLN A N 1
ATOM 614 C CA . GLN A 1 85 ? -0.170 2.184 -14.382 1.00 87.88 85 GLN A CA 1
ATOM 615 C C . GLN A 1 85 ? 0.843 3.220 -14.843 1.00 87.88 85 GLN A C 1
ATOM 617 O O . GLN A 1 85 ? 2.035 2.935 -14.926 1.00 87.88 85 GLN A O 1
ATOM 622 N N . HIS A 1 86 ? 0.365 4.437 -15.086 1.00 88.19 86 HIS A N 1
ATOM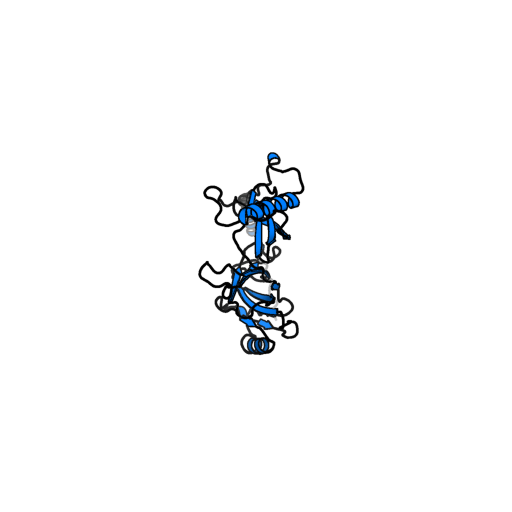 623 C CA . HIS A 1 86 ? 1.249 5.587 -15.224 1.00 88.19 86 HIS A CA 1
ATOM 624 C C . HIS A 1 86 ? 1.866 5.907 -13.859 1.00 88.19 86 HIS A C 1
ATOM 626 O O . HIS A 1 86 ? 1.182 5.862 -12.837 1.00 88.19 86 HIS A O 1
ATOM 632 N N . ALA A 1 87 ? 3.152 6.230 -13.849 1.00 84.50 87 ALA A N 1
ATOM 633 C CA . ALA A 1 87 ? 3.896 6.603 -12.655 1.00 84.50 87 ALA A CA 1
ATOM 634 C C . ALA A 1 87 ? 4.879 7.733 -12.981 1.00 84.50 87 ALA A C 1
ATOM 636 O O . ALA A 1 87 ? 5.306 7.888 -14.125 1.00 84.50 87 ALA A O 1
ATOM 637 N N . THR A 1 88 ? 5.244 8.525 -11.974 1.00 82.75 88 THR A N 1
ATOM 638 C CA . THR A 1 88 ? 6.332 9.505 -12.085 1.00 82.75 88 THR A CA 1
ATOM 639 C C . THR A 1 88 ? 7.427 9.140 -11.095 1.00 82.75 88 THR A C 1
ATOM 641 O O . THR A 1 88 ? 7.192 9.065 -9.891 1.00 82.75 88 THR A O 1
ATOM 644 N N . TRP A 1 89 ? 8.631 8.911 -11.604 1.00 83.12 89 TRP A N 1
ATOM 645 C CA . TRP A 1 89 ? 9.809 8.548 -10.822 1.00 83.12 89 TRP A CA 1
ATOM 646 C C . TRP A 1 89 ? 10.553 9.800 -10.378 1.00 83.12 89 TRP A C 1
ATOM 648 O O . TRP A 1 89 ? 10.627 10.763 -11.135 1.00 83.12 89 TRP A O 1
ATOM 658 N N . THR A 1 90 ? 11.115 9.790 -9.167 1.00 76.25 90 THR A N 1
ATOM 659 C CA . THR A 1 90 ? 11.848 10.937 -8.591 1.00 76.25 90 THR A CA 1
ATOM 660 C C . THR A 1 90 ? 13.371 10.837 -8.745 1.00 76.25 90 THR A C 1
ATOM 662 O O . THR A 1 90 ? 14.106 11.735 -8.318 1.00 76.25 90 THR A O 1
ATOM 665 N N . ASP A 1 91 ? 13.852 9.777 -9.400 1.00 73.62 91 ASP A N 1
ATOM 666 C CA . ASP A 1 91 ? 15.243 9.595 -9.811 1.00 73.62 91 ASP A CA 1
ATOM 667 C C . ASP A 1 91 ? 15.341 9.395 -11.333 1.00 73.62 91 ASP A C 1
ATOM 669 O O . ASP A 1 91 ? 14.383 8.997 -11.997 1.00 73.62 91 ASP A O 1
ATOM 673 N N . ARG A 1 92 ? 16.514 9.703 -11.894 1.00 70.75 92 ARG A N 1
ATOM 674 C CA . ARG A 1 92 ? 16.834 9.561 -13.323 1.00 70.75 92 ARG A CA 1
ATOM 675 C C . ARG A 1 92 ? 16.744 8.136 -13.845 1.00 70.75 92 ARG A C 1
ATOM 677 O O . ARG A 1 92 ? 16.589 7.974 -15.051 1.00 70.75 92 ARG A O 1
ATOM 684 N N . ALA A 1 93 ? 16.902 7.140 -12.985 1.00 70.75 93 ALA A N 1
ATOM 685 C CA . ALA A 1 93 ? 16.674 5.751 -13.335 1.00 70.75 93 ALA A CA 1
ATOM 686 C C . ALA A 1 93 ? 15.279 5.339 -12.838 1.00 70.75 93 ALA A C 1
ATOM 688 O O . ALA A 1 93 ? 15.114 5.167 -11.628 1.00 70.75 93 ALA A O 1
ATOM 689 N N . PRO A 1 94 ? 14.286 5.175 -13.739 1.00 68.75 94 PRO A N 1
ATOM 690 C CA . PRO A 1 94 ? 13.033 4.514 -13.406 1.00 68.75 94 PRO A CA 1
ATOM 691 C C . PRO A 1 94 ? 13.308 3.184 -12.712 1.00 68.75 94 PRO A C 1
ATOM 693 O O . PRO A 1 94 ? 14.061 2.348 -13.218 1.00 68.75 94 PRO A O 1
ATOM 696 N N . GLY A 1 95 ? 12.709 3.014 -11.540 1.00 65.62 95 GLY A N 1
ATOM 697 C CA . GLY A 1 95 ? 12.720 1.757 -10.820 1.00 65.62 95 GLY A CA 1
ATOM 698 C C . GLY A 1 95 ? 13.602 1.683 -9.589 1.00 65.62 95 GLY A C 1
ATOM 699 O O . GLY A 1 95 ? 13.640 2.568 -8.738 1.00 65.62 95 GLY A O 1
ATOM 700 N N . CYS A 1 96 ? 14.191 0.510 -9.426 1.00 65.31 96 CYS A N 1
ATOM 701 C CA . CYS A 1 96 ? 14.389 -0.110 -8.126 1.00 65.31 96 CYS A CA 1
ATOM 702 C C . CYS A 1 96 ? 15.602 0.478 -7.416 1.00 65.31 96 CYS A C 1
ATOM 704 O O . CYS A 1 96 ? 16.717 0.472 -7.942 1.00 65.31 96 CYS A O 1
ATOM 706 N N . TYR A 1 97 ? 15.388 0.976 -6.201 1.00 59.66 97 TYR A N 1
ATOM 707 C CA . TYR A 1 97 ? 16.438 1.632 -5.439 1.00 59.66 97 TYR A CA 1
ATOM 708 C C . TYR A 1 97 ? 17.308 0.632 -4.661 1.00 59.66 97 TYR A C 1
ATOM 710 O O . TYR A 1 97 ? 16.783 -0.311 -4.065 1.00 59.66 97 TYR A O 1
ATOM 718 N N . PRO A 1 98 ? 18.626 0.888 -4.563 1.00 56.41 98 PRO A N 1
ATOM 719 C CA . PRO A 1 98 ? 19.352 1.983 -5.208 1.00 56.41 98 PRO A CA 1
ATOM 720 C C . PRO A 1 98 ? 19.638 1.690 -6.696 1.00 56.41 98 PRO A C 1
ATOM 722 O O . PRO A 1 98 ? 19.978 0.555 -7.033 1.00 56.41 98 PRO A O 1
ATOM 725 N N . PRO A 1 99 ? 19.578 2.701 -7.582 1.00 61.00 99 PRO A N 1
ATOM 726 C CA . PRO A 1 99 ? 19.905 2.520 -8.993 1.00 61.00 99 PRO A CA 1
ATOM 727 C C . PRO A 1 99 ? 21.400 2.196 -9.176 1.00 61.00 99 PRO A C 1
ATOM 729 O O . PRO A 1 99 ? 22.210 2.431 -8.267 1.00 61.00 99 PRO A O 1
ATOM 732 N N . PRO A 1 100 ? 21.809 1.695 -10.358 1.00 61.97 100 PRO A N 1
ATOM 733 C CA . PRO A 1 100 ? 23.213 1.434 -10.640 1.00 61.97 100 PRO A CA 1
ATOM 734 C C . PRO A 1 100 ? 24.107 2.667 -10.376 1.00 61.97 100 PRO A C 1
ATOM 736 O O . PRO A 1 100 ? 23.678 3.812 -10.556 1.00 61.97 100 PRO A O 1
ATOM 739 N N . PRO A 1 101 ? 25.373 2.482 -9.957 1.00 64.31 101 PRO A N 1
ATOM 740 C CA . PRO A 1 101 ? 26.267 3.603 -9.687 1.00 64.31 101 PRO A CA 1
ATOM 741 C C . PRO A 1 101 ? 26.416 4.531 -10.902 1.00 64.31 101 PRO A C 1
ATOM 743 O O . PRO A 1 101 ? 26.739 4.080 -11.999 1.00 64.31 101 PRO A O 1
ATOM 746 N N . GLY A 1 102 ? 26.231 5.837 -10.696 1.00 71.19 102 GLY A N 1
ATOM 747 C CA . GLY A 1 102 ? 26.441 6.861 -11.729 1.00 71.19 102 GLY A CA 1
ATOM 748 C C . GLY A 1 102 ? 25.221 7.208 -12.587 1.00 71.19 102 GLY A C 1
ATOM 749 O O . GLY A 1 102 ? 25.322 8.128 -13.396 1.00 71.19 102 GLY A O 1
ATOM 750 N N . VAL A 1 103 ? 24.081 6.535 -12.392 1.00 68.81 103 VAL A N 1
ATOM 751 C CA . VAL A 1 103 ? 22.795 6.881 -13.033 1.00 68.81 103 VAL A CA 1
ATOM 752 C C . VAL A 1 103 ? 21.766 7.473 -12.065 1.00 68.81 103 VAL A C 1
ATOM 754 O O . VAL A 1 103 ? 20.697 7.866 -12.514 1.00 68.81 103 VAL A O 1
ATOM 757 N N . SER A 1 104 ? 22.107 7.629 -10.779 1.00 67.69 104 SER A N 1
ATOM 758 C CA . SER A 1 104 ? 21.250 8.303 -9.796 1.00 67.69 104 SER A CA 1
ATOM 759 C C . SER A 1 104 ? 21.260 9.825 -9.918 1.00 67.69 104 SER A C 1
ATOM 761 O O . SER A 1 104 ? 22.259 10.450 -10.294 1.00 67.69 104 SER A O 1
ATOM 763 N N . GLY A 1 105 ? 20.152 10.444 -9.526 1.00 69.88 105 GLY A N 1
ATOM 764 C CA . GLY A 1 105 ? 20.052 11.889 -9.366 1.00 69.88 105 GLY A CA 1
ATOM 765 C C . GLY A 1 105 ? 18.602 12.363 -9.324 1.00 69.88 105 GLY A C 1
ATOM 766 O O . GLY A 1 105 ? 17.767 11.779 -10.008 1.00 69.88 105 GLY A O 1
ATOM 767 N N . PRO A 1 106 ? 18.300 13.442 -8.577 1.00 69.38 106 PRO A N 1
ATOM 768 C CA . PRO A 1 106 ? 16.939 13.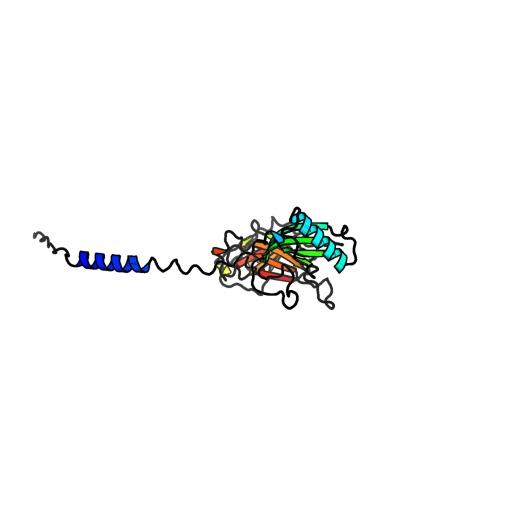951 -8.455 1.00 69.38 106 PRO A CA 1
ATOM 769 C C . PRO A 1 106 ? 16.416 14.397 -9.823 1.00 69.38 106 PRO A C 1
ATOM 771 O O . PRO A 1 106 ? 17.015 15.266 -10.471 1.00 69.38 106 PRO A O 1
ATOM 774 N N . TYR A 1 107 ? 15.323 13.784 -10.272 1.00 76.81 107 TYR A N 1
ATOM 775 C CA . TYR A 1 107 ? 14.709 14.072 -11.564 1.00 76.81 107 TYR A CA 1
ATOM 776 C C . TYR A 1 107 ? 13.283 13.531 -11.628 1.00 76.81 107 TYR A C 1
ATOM 778 O O . TYR A 1 107 ? 13.022 12.494 -11.041 1.00 76.81 107 TYR A O 1
ATOM 786 N N . LEU A 1 108 ? 12.372 14.206 -12.334 1.00 79.62 108 LEU A N 1
ATOM 787 C CA . LEU A 1 108 ? 11.017 13.692 -12.546 1.00 79.62 108 LEU A CA 1
ATOM 788 C C . LEU A 1 108 ? 10.946 12.992 -13.903 1.00 79.62 108 LEU A C 1
ATOM 790 O O . LEU A 1 108 ? 10.990 13.659 -14.939 1.00 79.62 108 LEU A O 1
ATOM 794 N N . VAL A 1 109 ? 10.855 11.662 -13.893 1.00 84.12 109 VAL A N 1
ATOM 795 C CA . VAL A 1 109 ? 10.718 10.846 -15.107 1.00 84.12 109 VAL A CA 1
ATOM 796 C C . VAL A 1 109 ? 9.300 10.284 -15.166 1.00 84.12 109 VAL A C 1
ATOM 798 O O . VAL A 1 109 ? 8.971 9.414 -14.361 1.00 84.12 109 VAL A O 1
ATOM 801 N N . PRO A 1 110 ? 8.439 10.749 -16.085 1.00 86.06 110 PRO A N 1
ATOM 802 C CA . PRO A 1 110 ? 7.168 10.083 -16.318 1.00 86.06 110 PRO A CA 1
ATOM 803 C C . PRO A 1 110 ? 7.414 8.709 -16.950 1.00 86.06 110 PRO A C 1
ATOM 805 O O . PRO A 1 110 ? 8.330 8.531 -17.761 1.00 86.06 110 PRO A O 1
ATOM 808 N N . GLY A 1 111 ? 6.566 7.747 -16.623 1.00 91.19 111 GLY A N 1
ATOM 809 C CA . GLY A 1 111 ? 6.642 6.418 -17.194 1.00 91.19 111 GLY A CA 1
ATOM 810 C C . GLY A 1 111 ? 5.572 5.484 -16.673 1.00 91.19 111 GLY A C 1
ATOM 811 O O . GLY A 1 111 ? 4.444 5.901 -16.406 1.00 91.19 111 GLY A O 1
ATOM 812 N N . TYR A 1 112 ? 5.935 4.214 -16.560 1.00 90.88 112 TYR A N 1
ATOM 813 C CA . TYR A 1 112 ? 5.007 3.137 -16.280 1.00 90.88 112 TYR A CA 1
ATOM 814 C C . TYR A 1 112 ? 5.508 2.252 -15.152 1.00 90.88 112 TYR A C 1
ATOM 816 O O . TYR A 1 112 ? 6.665 1.839 -15.144 1.00 90.88 112 TYR A O 1
ATOM 824 N N . ARG A 1 113 ? 4.600 1.909 -14.243 1.00 88.62 113 ARG A N 1
ATOM 825 C CA . ARG A 1 113 ? 4.752 0.808 -13.296 1.00 88.62 113 ARG A CA 1
ATOM 826 C C . ARG A 1 113 ? 3.967 -0.381 -13.822 1.00 88.62 113 ARG A C 1
ATOM 828 O O . ARG A 1 113 ? 2.749 -0.292 -14.003 1.00 88.62 113 ARG A O 1
ATOM 835 N N . LEU A 1 114 ? 4.643 -1.499 -14.032 1.00 90.25 114 LEU A N 1
ATOM 836 C CA . LEU A 1 114 ? 4.035 -2.745 -14.466 1.00 90.25 114 LEU A CA 1
ATOM 837 C C . LEU A 1 114 ? 4.181 -3.812 -13.383 1.00 90.25 114 LEU A C 1
ATOM 839 O O . LEU A 1 114 ? 5.280 -4.110 -12.930 1.00 90.25 114 LEU A O 1
ATOM 843 N N . LEU A 1 115 ? 3.071 -4.442 -13.014 1.00 86.62 115 LEU A N 1
ATOM 844 C CA . LEU A 1 115 ? 3.053 -5.596 -12.131 1.00 86.62 115 LEU A CA 1
ATOM 845 C C . LEU A 1 115 ? 2.838 -6.876 -12.935 1.00 86.62 115 LEU A C 1
ATOM 847 O O . LEU A 1 115 ? 1.840 -7.033 -13.648 1.00 86.62 115 LEU A O 1
ATOM 851 N N . MET A 1 116 ? 3.754 -7.818 -12.761 1.00 90.12 116 MET A N 1
ATOM 852 C CA . MET A 1 116 ? 3.755 -9.127 -13.401 1.00 90.12 116 MET A CA 1
ATOM 853 C C . MET A 1 116 ? 3.692 -10.227 -12.341 1.00 90.12 116 MET A C 1
ATOM 855 O O . MET A 1 116 ? 4.155 -10.040 -11.223 1.00 90.12 116 MET A O 1
ATOM 859 N N . GLN A 1 117 ? 3.143 -11.392 -12.674 1.00 86.19 117 GLN A N 1
ATOM 860 C CA . GLN A 1 117 ? 3.083 -12.553 -11.786 1.00 86.19 117 GLN A CA 1
ATOM 861 C C . GLN A 1 117 ? 3.686 -13.784 -12.459 1.00 86.19 117 GLN A C 1
ATOM 863 O O . GLN A 1 117 ? 3.381 -14.075 -13.615 1.00 86.19 117 GLN A O 1
ATOM 868 N N . TYR A 1 118 ? 4.471 -14.556 -11.715 1.00 86.00 118 TYR A N 1
ATOM 869 C CA . TYR A 1 118 ? 4.915 -15.890 -12.105 1.00 86.00 118 TYR A CA 1
ATOM 870 C C . TYR A 1 118 ? 4.922 -16.810 -10.876 1.00 86.00 118 TYR A C 1
ATOM 872 O O . TYR A 1 118 ? 5.405 -16.419 -9.820 1.00 86.00 118 TYR A O 1
ATOM 880 N N . GLU A 1 119 ? 4.325 -18.002 -10.988 1.00 84.81 119 GLU A N 1
ATOM 881 C CA . GLU A 1 119 ? 4.222 -18.991 -9.890 1.00 84.81 119 GLU A CA 1
ATOM 882 C C . GLU A 1 119 ? 3.692 -18.422 -8.551 1.00 84.81 119 GLU A C 1
ATOM 884 O O . GLU A 1 119 ? 4.096 -18.833 -7.468 1.00 84.81 119 GLU A O 1
ATOM 889 N N . GLY A 1 120 ? 2.760 -17.461 -8.614 1.00 69.44 120 GLY A N 1
ATOM 890 C CA . GLY A 1 120 ? 2.177 -16.821 -7.425 1.00 69.44 120 GLY A CA 1
ATOM 891 C C . GLY A 1 120 ? 3.080 -15.781 -6.747 1.00 69.44 120 GLY A C 1
ATOM 892 O O . GLY A 1 120 ? 2.706 -15.229 -5.714 1.00 69.44 120 GLY A O 1
ATOM 893 N N . VAL A 1 121 ? 4.242 -15.487 -7.329 1.00 74.88 121 VAL A N 1
ATOM 894 C CA . VAL A 1 121 ? 5.119 -14.379 -6.945 1.00 74.88 121 VAL A CA 1
ATOM 895 C C . VAL A 1 121 ? 4.850 -13.211 -7.883 1.00 74.88 121 VAL A C 1
ATOM 897 O O . VAL A 1 121 ? 4.733 -13.408 -9.094 1.00 74.88 121 VAL A O 1
ATOM 900 N N . PHE A 1 122 ? 4.733 -12.004 -7.334 1.00 80.31 122 PHE A N 1
ATOM 901 C CA . PHE A 1 122 ? 4.622 -10.797 -8.139 1.00 80.31 122 PHE A CA 1
ATOM 902 C C . PHE A 1 122 ? 5.975 -10.105 -8.266 1.00 80.31 122 PHE A C 1
ATOM 904 O O . PHE A 1 122 ? 6.818 -10.196 -7.377 1.00 80.31 122 PHE A O 1
ATOM 911 N N . TYR A 1 123 ? 6.144 -9.425 -9.390 1.00 84.19 123 TYR A N 1
ATOM 912 C CA . TYR A 1 123 ? 7.337 -8.704 -9.783 1.00 84.19 123 TYR A CA 1
ATOM 913 C C . TYR A 1 123 ? 6.913 -7.344 -10.318 1.00 84.19 123 TYR A C 1
ATOM 915 O O . TYR A 1 123 ? 6.036 -7.263 -11.179 1.00 84.19 123 TYR A O 1
ATOM 923 N N . GLU A 1 124 ? 7.529 -6.289 -9.803 1.00 87.31 124 GLU A N 1
ATOM 924 C CA . GLU A 1 124 ? 7.336 -4.925 -10.288 1.00 87.31 124 GLU A CA 1
ATOM 925 C C . GLU A 1 124 ? 8.409 -4.618 -11.336 1.00 87.31 124 GLU A C 1
ATOM 927 O O . GLU A 1 124 ? 9.579 -4.965 -11.167 1.00 87.31 124 GLU A O 1
ATOM 932 N N . TYR A 1 125 ? 7.997 -4.019 -12.443 1.00 89.94 125 TYR A N 1
ATOM 933 C CA . TYR A 1 125 ? 8.865 -3.525 -13.494 1.00 89.94 125 TYR A CA 1
ATOM 934 C C . TYR A 1 125 ? 8.537 -2.059 -13.730 1.00 89.94 125 TYR A C 1
ATOM 936 O O . TYR A 1 125 ? 7.430 -1.721 -14.149 1.00 89.94 125 TYR A O 1
ATOM 944 N N . ASP A 1 126 ? 9.513 -1.208 -13.467 1.00 90.25 126 ASP A N 1
ATOM 945 C CA . ASP A 1 126 ? 9.364 0.236 -13.545 1.00 90.25 126 ASP A CA 1
ATOM 946 C C . ASP A 1 126 ? 10.127 0.740 -14.761 1.00 90.25 126 ASP A C 1
ATOM 948 O O . ASP A 1 126 ? 11.299 0.404 -14.938 1.00 90.25 126 ASP A O 1
ATOM 952 N N . ALA A 1 127 ? 9.467 1.531 -15.601 1.00 90.62 127 ALA A N 1
ATOM 953 C CA . ALA A 1 127 ? 10.008 2.012 -16.864 1.00 90.62 127 ALA A CA 1
ATOM 954 C C . ALA A 1 127 ? 9.701 3.494 -17.102 1.00 90.62 127 ALA A C 1
ATOM 956 O O . ALA A 1 127 ? 8.785 4.056 -16.498 1.00 90.62 127 ALA A O 1
ATOM 957 N N . ASP A 1 128 ? 10.459 4.133 -17.992 1.00 88.81 128 ASP A N 1
ATOM 958 C CA . ASP A 1 128 ? 10.112 5.441 -18.556 1.00 88.81 128 ASP A CA 1
ATOM 959 C C . ASP A 1 128 ? 8.930 5.352 -19.545 1.00 88.81 128 ASP A C 1
ATOM 961 O O . ASP A 1 128 ? 8.461 4.271 -19.903 1.00 88.81 128 ASP A O 1
ATOM 965 N N . LEU A 1 129 ? 8.438 6.510 -20.004 1.00 86.81 129 LEU A N 1
ATOM 966 C CA . LEU A 1 129 ? 7.364 6.598 -21.006 1.00 86.81 129 LEU A CA 1
ATOM 967 C C . LEU A 1 129 ? 7.699 5.921 -22.344 1.00 86.81 129 LEU A C 1
ATOM 969 O O . LEU A 1 129 ? 6.786 5.660 -23.117 1.00 86.81 129 LEU A O 1
ATOM 973 N N . GLY A 1 130 ? 8.976 5.720 -22.670 1.00 80.69 130 GLY A N 1
ATOM 974 C CA . GLY A 1 130 ? 9.400 5.130 -23.940 1.00 80.69 130 GLY A CA 1
ATOM 975 C C . GLY A 1 130 ? 9.615 3.619 -23.876 1.00 80.69 130 GLY A C 1
ATOM 976 O O . GLY A 1 130 ? 9.862 3.013 -24.917 1.00 80.69 130 GLY A O 1
ATOM 977 N N . GLY A 1 131 ? 9.577 3.023 -22.678 1.00 78.00 131 GLY A N 1
ATOM 978 C CA . GLY A 1 131 ? 10.032 1.654 -22.439 1.00 78.00 131 GLY A CA 1
ATOM 979 C C . GLY A 1 131 ? 11.525 1.445 -22.730 1.00 78.00 131 GLY A C 1
ATOM 980 O O . GLY A 1 131 ? 11.965 0.302 -22.842 1.00 78.00 131 GLY A O 1
ATOM 981 N N . GLU A 1 132 ? 12.309 2.521 -22.890 1.00 77.69 132 GLU A N 1
ATOM 982 C CA . GLU A 1 132 ? 13.733 2.445 -23.249 1.00 77.69 132 GLU A CA 1
ATOM 983 C C . GLU A 1 132 ? 14.570 2.107 -22.017 1.00 77.69 132 GLU A C 1
ATOM 985 O O . GLU A 1 132 ? 15.445 1.237 -22.057 1.00 77.69 132 GLU A O 1
ATOM 990 N N . THR A 1 133 ? 14.274 2.781 -20.907 1.00 78.31 133 THR A N 1
ATOM 991 C CA . THR A 1 133 ? 14.835 2.453 -19.604 1.00 78.31 133 THR A CA 1
ATOM 992 C C . THR A 1 133 ? 13.771 1.813 -18.734 1.00 78.31 133 THR A C 1
ATOM 994 O O . THR A 1 133 ? 12.706 2.383 -18.508 1.00 78.31 133 THR A O 1
ATOM 997 N N . GLY A 1 134 ? 14.067 0.617 -18.234 1.00 83.31 134 GLY A N 1
ATOM 998 C CA . GLY A 1 134 ? 13.243 -0.029 -17.230 1.00 83.31 134 GLY A CA 1
ATOM 999 C C . GLY A 1 134 ? 14.007 -1.083 -16.447 1.00 83.31 134 GLY A C 1
ATOM 1000 O O . GLY A 1 134 ? 14.936 -1.717 -16.960 1.00 83.31 134 GLY A O 1
ATOM 1001 N N . ALA A 1 135 ? 13.629 -1.249 -15.187 1.00 86.19 135 ALA A N 1
ATOM 1002 C CA . ALA A 1 135 ? 14.282 -2.139 -14.245 1.00 86.19 135 ALA A CA 1
ATOM 1003 C C . ALA A 1 135 ? 13.258 -3.078 -13.609 1.00 86.19 135 ALA A C 1
ATOM 1005 O O . ALA A 1 135 ? 12.195 -2.656 -13.159 1.00 86.19 135 ALA A O 1
ATOM 1006 N N . LEU A 1 136 ? 13.609 -4.365 -13.556 1.00 85.62 136 LEU A N 1
ATOM 1007 C CA . LEU A 1 136 ? 12.870 -5.337 -12.761 1.00 85.62 136 LEU A CA 1
ATOM 1008 C C . LEU A 1 136 ? 13.268 -5.170 -11.299 1.00 85.62 136 LEU A C 1
ATOM 1010 O O . LEU A 1 136 ? 14.454 -5.246 -10.968 1.00 85.62 136 LEU A O 1
ATOM 1014 N N . CYS A 1 137 ? 12.284 -4.972 -10.434 1.00 79.50 137 CYS A N 1
ATOM 1015 C CA . CYS A 1 137 ? 12.515 -4.848 -9.010 1.00 79.50 137 CYS A CA 1
ATOM 1016 C C . CYS A 1 137 ? 12.615 -6.209 -8.366 1.00 79.50 137 CYS A C 1
ATOM 1018 O O . CYS A 1 137 ? 11.727 -7.053 -8.486 1.00 79.50 137 CYS A O 1
ATOM 1020 N N . ASP A 1 138 ? 13.734 -6.384 -7.667 1.00 63.38 138 ASP A N 1
ATOM 1021 C CA . ASP A 1 138 ? 14.100 -7.574 -6.915 1.00 63.38 138 ASP A CA 1
ATOM 1022 C C . ASP A 1 138 ? 13.257 -7.644 -5.636 1.00 63.38 138 ASP A C 1
ATOM 1024 O O . ASP A 1 138 ? 13.767 -7.599 -4.524 1.00 63.38 138 ASP A O 1
ATOM 1028 N N . PHE A 1 139 ? 11.931 -7.679 -5.768 1.00 57.56 139 PHE A N 1
ATOM 1029 C CA . PHE A 1 139 ? 11.053 -7.825 -4.620 1.00 57.56 139 PHE A CA 1
ATOM 1030 C C . PHE A 1 139 ? 9.903 -8.768 -4.927 1.00 57.56 139 PHE A C 1
ATOM 1032 O O . PHE A 1 139 ? 8.988 -8.479 -5.689 1.00 57.56 139 PHE A O 1
ATOM 1039 N N . THR A 1 140 ? 9.970 -9.903 -4.236 1.00 49.88 140 THR A N 1
ATOM 1040 C CA . THR A 1 140 ? 8.917 -10.891 -4.024 1.00 49.88 140 THR A CA 1
ATOM 1041 C C . THR A 1 140 ? 7.799 -10.298 -3.158 1.00 49.88 140 THR A C 1
ATOM 1043 O O . THR A 1 140 ? 7.526 -10.792 -2.061 1.00 49.88 140 THR A O 1
ATOM 1046 N N . THR A 1 141 ? 7.183 -9.197 -3.585 1.00 57.53 141 THR A N 1
ATOM 1047 C CA . THR A 1 141 ? 6.004 -8.664 -2.910 1.00 57.53 141 THR A CA 1
ATOM 1048 C C . THR A 1 141 ? 4.834 -9.572 -3.243 1.00 57.53 141 THR A C 1
ATOM 1050 O O . THR A 1 141 ? 4.236 -9.502 -4.312 1.00 57.53 141 THR A O 1
ATOM 1053 N N . GLN A 1 142 ? 4.501 -10.495 -2.342 1.00 61.66 142 GLN A N 1
ATOM 1054 C CA . GLN A 1 142 ? 3.187 -11.122 -2.418 1.00 61.66 142 GLN A CA 1
ATOM 1055 C C . GLN A 1 142 ? 2.176 -10.034 -2.089 1.00 61.66 142 GLN A C 1
ATOM 1057 O O . GLN A 1 142 ? 2.072 -9.628 -0.930 1.00 61.66 142 GLN A O 1
ATOM 1062 N N . TRP A 1 143 ? 1.518 -9.514 -3.128 1.00 69.19 143 TRP A N 1
ATOM 1063 C CA . TRP A 1 143 ? 0.445 -8.547 -2.974 1.00 69.19 143 TRP A CA 1
ATOM 1064 C C . TRP A 1 143 ? -0.634 -9.163 -2.109 1.00 69.19 143 TRP A C 1
ATOM 1066 O O . TRP A 1 143 ? -1.082 -10.288 -2.340 1.00 69.19 143 TRP A O 1
ATOM 1076 N N . VAL A 1 144 ? -1.015 -8.398 -1.106 1.00 76.25 144 VAL A N 1
ATOM 1077 C CA . VAL A 1 144 ? -2.131 -8.703 -0.238 1.00 76.25 144 VAL A CA 1
ATOM 1078 C C . VAL A 1 144 ? -3.263 -7.806 -0.705 1.00 76.25 144 VAL A C 1
ATOM 1080 O O . VAL A 1 144 ? -3.068 -6.596 -0.847 1.00 76.25 144 VAL A O 1
ATOM 1083 N N . SER A 1 145 ? -4.420 -8.402 -1.004 1.00 81.44 145 SER A N 1
ATOM 1084 C CA . SER A 1 145 ? -5.601 -7.614 -1.350 1.00 81.44 145 SER A CA 1
ATOM 1085 C C . SER A 1 145 ? -5.906 -6.681 -0.186 1.00 81.44 145 SER A C 1
ATOM 1087 O O . SER A 1 145 ? -5.974 -7.135 0.959 1.00 81.44 145 SER A O 1
ATOM 1089 N N . VAL A 1 146 ? -6.020 -5.389 -0.480 1.00 86.12 146 VAL A N 1
ATOM 1090 C CA . VAL A 1 146 ? -6.287 -4.358 0.515 1.00 86.12 146 VAL A CA 1
ATOM 1091 C C . VAL A 1 146 ? -7.401 -3.460 0.014 1.00 86.12 146 VAL A C 1
ATOM 1093 O O . VAL A 1 146 ? -7.360 -2.989 -1.121 1.00 86.12 146 VAL A O 1
ATOM 1096 N N . GLU A 1 147 ? -8.386 -3.220 0.870 1.00 88.69 147 GLU A N 1
ATOM 1097 C CA . GLU A 1 147 ? -9.499 -2.324 0.576 1.00 88.69 147 GLU A CA 1
ATOM 1098 C C . GLU A 1 147 ? -9.636 -1.281 1.695 1.00 88.69 147 GLU A C 1
ATOM 1100 O O . GLU A 1 147 ? -9.586 -1.634 2.879 1.00 88.69 147 GLU A O 1
ATOM 1105 N N . PRO A 1 148 ? -9.795 0.015 1.372 1.00 88.50 148 PRO A N 1
ATOM 1106 C CA . PRO A 1 148 ? -10.079 1.034 2.376 1.00 88.50 148 PRO A CA 1
ATOM 1107 C C . PRO A 1 148 ? -11.386 0.738 3.123 1.00 88.50 148 PRO A C 1
ATOM 1109 O O . PRO A 1 148 ? -12.437 0.560 2.512 1.00 88.50 148 PRO A O 1
ATOM 1112 N N . ALA A 1 149 ? -11.362 0.761 4.456 1.00 90.12 149 ALA A N 1
ATOM 1113 C CA . ALA A 1 149 ? -12.529 0.435 5.283 1.00 90.12 149 ALA A CA 1
ATOM 1114 C C . ALA A 1 149 ? -13.492 1.632 5.484 1.00 90.12 149 ALA A C 1
ATOM 1116 O O . ALA A 1 149 ? -14.021 1.835 6.581 1.00 90.12 149 ALA A O 1
ATOM 1117 N N . LEU A 1 150 ? -13.698 2.448 4.442 1.00 86.44 150 LEU A N 1
ATOM 1118 C CA . LEU A 1 150 ? -14.386 3.748 4.520 1.00 86.44 150 LEU A CA 1
ATOM 1119 C C . LEU A 1 150 ? -15.845 3.640 4.992 1.00 86.44 150 LEU A C 1
ATOM 1121 O O . LEU A 1 150 ? -16.308 4.489 5.749 1.00 86.44 150 LEU A O 1
ATOM 1125 N N . ASP A 1 151 ? -16.547 2.575 4.599 1.00 87.88 151 ASP A N 1
ATOM 1126 C CA . ASP A 1 151 ? -17.951 2.344 4.975 1.00 87.88 151 ASP A CA 1
ATOM 1127 C C . ASP A 1 151 ? -18.109 1.586 6.307 1.00 87.88 151 ASP A C 1
ATOM 1129 O O . ASP A 1 151 ? -19.220 1.393 6.805 1.00 87.88 151 ASP A O 1
ATOM 1133 N N . ILE A 1 152 ? -16.995 1.145 6.895 1.00 90.94 152 ILE A N 1
ATOM 1134 C CA . ILE A 1 152 ? -16.963 0.270 8.073 1.00 90.94 152 ILE A CA 1
ATOM 1135 C C . ILE A 1 152 ? -16.495 1.042 9.304 1.00 90.94 152 ILE A C 1
ATOM 1137 O O . ILE A 1 152 ? -16.993 0.809 10.410 1.00 90.94 152 ILE A O 1
ATOM 1141 N N . VAL A 1 153 ? -15.535 1.954 9.125 1.00 93.00 153 VAL A N 1
ATOM 1142 C CA . VAL A 1 153 ? -14.867 2.648 10.223 1.00 93.00 153 VAL A CA 1
ATOM 1143 C C . VAL A 1 153 ? -15.124 4.145 10.166 1.00 93.00 153 VAL A C 1
ATOM 1145 O O . VAL A 1 153 ? -14.781 4.830 9.209 1.00 93.00 153 VAL A O 1
ATOM 1148 N N . THR A 1 154 ? -15.669 4.680 11.255 1.00 93.62 154 THR A N 1
ATOM 1149 C CA . THR A 1 154 ? -15.755 6.124 11.484 1.00 93.62 154 THR A CA 1
ATOM 1150 C C . THR A 1 154 ? -14.617 6.554 12.404 1.00 93.62 154 THR A C 1
ATOM 1152 O O . THR A 1 154 ? -14.646 6.268 13.602 1.00 93.62 154 THR A O 1
ATOM 1155 N N . VAL A 1 155 ? -13.614 7.241 11.853 1.00 90.88 155 VAL A N 1
ATOM 1156 C CA . VAL A 1 155 ? -12.479 7.785 12.619 1.00 90.88 155 VAL A CA 1
ATOM 1157 C C . VAL A 1 155 ? -12.891 9.077 13.328 1.00 90.88 155 VAL A C 1
ATOM 1159 O O . VAL A 1 155 ? -13.481 9.974 12.725 1.00 90.88 155 VAL A O 1
ATOM 1162 N N . ASN A 1 156 ? -12.554 9.198 14.610 1.00 88.94 156 ASN A N 1
ATOM 1163 C CA . ASN A 1 156 ? -12.767 10.404 15.399 1.00 88.94 156 ASN A CA 1
ATOM 1164 C C . ASN A 1 156 ? -11.479 11.239 15.455 1.00 88.94 156 ASN A C 1
ATOM 1166 O O . ASN A 1 156 ? -10.547 10.954 16.211 1.00 88.94 156 ASN A O 1
ATOM 1170 N N . LEU A 1 157 ? -11.450 12.317 14.672 1.00 82.06 157 LEU A N 1
ATOM 1171 C CA . LEU A 1 157 ? -10.288 13.199 14.539 1.00 82.06 157 LEU A CA 1
ATOM 1172 C C . LEU A 1 157 ? -9.890 13.903 15.849 1.00 82.06 157 LEU A C 1
ATOM 1174 O O . LEU A 1 157 ? -8.721 14.237 16.026 1.00 82.06 157 LEU A O 1
ATOM 1178 N N . GLU A 1 158 ? -10.819 14.128 16.783 1.00 81.81 158 GLU A N 1
ATOM 1179 C CA . GLU A 1 158 ? -10.500 14.807 18.048 1.00 81.81 158 GLU A CA 1
ATOM 1180 C C . GLU A 1 158 ? -9.804 13.874 19.042 1.00 81.81 158 GLU A C 1
ATOM 1182 O O . GLU A 1 158 ? -8.798 14.250 19.650 1.00 81.81 158 GLU A O 1
ATOM 1187 N N . GLY A 1 159 ? -10.289 12.635 19.183 1.00 77.50 159 GLY A N 1
ATOM 1188 C CA . GLY A 1 159 ? -9.610 11.625 20.004 1.00 77.50 159 GLY A CA 1
ATOM 1189 C C . GLY A 1 159 ? -8.301 11.136 19.382 1.00 77.50 159 GLY A C 1
ATOM 1190 O O . GLY A 1 159 ? -7.431 10.624 20.082 1.00 77.50 159 GLY A O 1
ATOM 1191 N N . SER A 1 160 ? -8.107 11.421 18.094 1.00 74.56 160 SER A N 1
ATOM 1192 C CA . SER A 1 160 ? -6.876 11.181 17.344 1.00 74.56 160 SER A CA 1
ATOM 1193 C C . SER A 1 160 ? -5.722 12.143 17.663 1.00 74.56 160 SER A C 1
ATOM 1195 O O . SER A 1 160 ? -4.630 12.006 17.117 1.00 74.56 160 SER A O 1
ATOM 1197 N N . ALA A 1 161 ? -5.913 13.112 18.565 1.00 76.00 161 ALA A N 1
ATOM 1198 C CA . ALA A 1 161 ? -4.919 14.148 18.867 1.00 76.00 161 ALA A CA 1
ATOM 1199 C C . ALA A 1 161 ? -3.604 13.634 19.500 1.00 76.00 161 ALA A C 1
ATOM 1201 O O . ALA A 1 161 ? -2.648 14.400 19.642 1.00 76.00 161 ALA A O 1
ATOM 1202 N N . ARG A 1 162 ? -3.547 12.366 19.926 1.00 85.69 162 ARG A N 1
ATOM 1203 C CA . ARG A 1 162 ? -2.351 11.720 20.491 1.00 85.69 162 ARG A CA 1
ATOM 1204 C C . ARG A 1 162 ? -2.151 10.343 19.852 1.00 85.69 162 ARG A C 1
ATOM 1206 O O . ARG A 1 162 ? -2.490 9.345 20.483 1.00 85.69 162 ARG A O 1
ATOM 1213 N N . PRO A 1 163 ? -1.637 10.285 18.614 1.00 86.69 163 PRO A N 1
ATOM 1214 C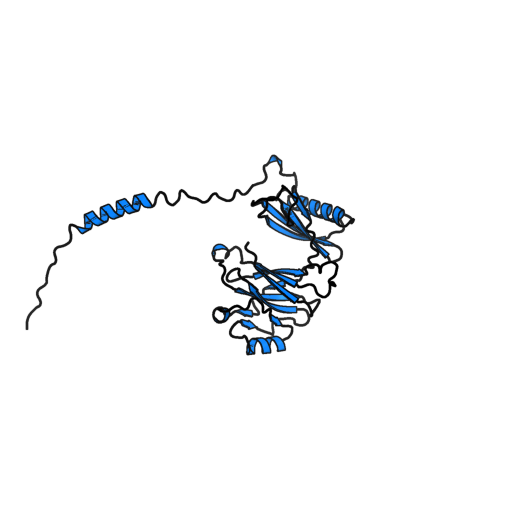 CA . PRO A 1 163 ? -1.426 9.019 17.921 1.00 86.69 163 PRO A CA 1
ATOM 1215 C C . PRO A 1 163 ? -0.417 8.146 18.670 1.00 86.69 163 PRO A C 1
ATOM 1217 O O . PRO A 1 163 ? 0.579 8.642 19.208 1.00 86.69 163 PRO A O 1
ATOM 1220 N N . ASP A 1 164 ? -0.642 6.838 18.640 1.00 90.56 164 ASP A N 1
ATOM 1221 C CA . ASP A 1 164 ? 0.358 5.844 19.015 1.00 90.56 164 ASP A CA 1
ATOM 1222 C C . ASP A 1 164 ? 0.826 5.108 17.758 1.00 90.56 164 ASP A C 1
ATOM 1224 O O . ASP A 1 164 ? 0.228 4.123 17.331 1.00 90.56 164 ASP A O 1
ATOM 1228 N N . PHE A 1 165 ? 1.911 5.601 17.159 1.00 87.62 165 PHE A N 1
ATOM 1229 C CA . PHE A 1 165 ? 2.491 5.041 15.933 1.00 87.62 165 PHE A CA 1
ATOM 1230 C C . PHE A 1 165 ? 3.031 3.618 16.086 1.00 87.62 165 PHE A C 1
ATOM 1232 O O . PHE A 1 165 ? 3.345 2.982 15.083 1.00 87.62 165 PHE A O 1
ATOM 1239 N N . PHE A 1 166 ? 3.173 3.122 17.316 1.00 89.75 166 PHE A N 1
ATOM 1240 C CA . PHE A 1 166 ? 3.657 1.768 17.571 1.00 89.75 166 PHE A CA 1
ATOM 1241 C C . PHE A 1 166 ? 2.518 0.761 17.723 1.00 89.75 166 PHE A C 1
ATOM 1243 O O . PHE A 1 166 ? 2.768 -0.444 17.681 1.00 89.75 166 PHE A O 1
ATOM 1250 N N . THR A 1 167 ? 1.282 1.238 17.881 1.00 92.62 167 THR A N 1
ATOM 1251 C CA . THR A 1 167 ? 0.110 0.381 18.023 1.00 92.62 167 THR A CA 1
ATOM 1252 C C . THR A 1 167 ? -0.544 0.145 16.667 1.00 92.62 167 THR A C 1
ATOM 1254 O O . THR A 1 167 ? -0.957 1.075 15.974 1.00 92.62 167 THR A O 1
ATOM 1257 N N . VAL A 1 168 ? -0.671 -1.136 16.323 1.00 93.12 168 VAL A N 1
ATOM 1258 C CA . VAL A 1 168 ? -1.457 -1.613 15.187 1.00 93.12 168 VAL A CA 1
ATOM 1259 C C . VAL A 1 168 ? -2.595 -2.472 15.718 1.00 93.12 168 VAL A C 1
ATOM 1261 O O . VAL A 1 168 ? -2.374 -3.436 16.453 1.00 93.12 168 VAL A O 1
ATOM 1264 N N . TYR A 1 169 ? -3.819 -2.105 15.359 1.00 94.81 169 TYR A N 1
ATOM 1265 C CA . TYR A 1 169 ? -5.029 -2.825 15.726 1.00 94.81 169 TYR A CA 1
ATOM 1266 C C . TYR A 1 169 ? -5.320 -3.879 14.664 1.00 94.81 169 TYR A C 1
ATOM 1268 O O . TYR A 1 169 ? -5.347 -3.562 13.481 1.00 94.81 169 TYR A O 1
ATOM 1276 N N . ILE A 1 170 ? -5.537 -5.125 15.082 1.00 94.31 170 ILE A N 1
ATOM 1277 C CA . ILE A 1 170 ? -5.862 -6.242 14.188 1.00 94.31 170 ILE A CA 1
ATOM 1278 C C . ILE A 1 170 ? -7.122 -6.896 14.735 1.00 94.31 170 ILE A C 1
ATOM 1280 O O . ILE A 1 170 ? -7.071 -7.542 15.783 1.00 94.31 170 ILE A O 1
ATOM 1284 N N . LEU A 1 171 ? -8.241 -6.718 14.042 1.00 94.69 171 LEU A N 1
ATOM 1285 C CA . LEU A 1 171 ? -9.533 -7.271 14.434 1.00 94.69 171 LEU A CA 1
ATOM 1286 C C . LEU A 1 171 ? -9.863 -8.434 13.504 1.00 94.69 171 LEU A C 1
ATOM 1288 O O . LEU A 1 171 ? -9.760 -8.303 12.284 1.00 94.69 171 LEU A O 1
ATOM 1292 N N . ARG A 1 172 ? -10.212 -9.580 14.087 1.00 93.56 172 ARG A N 1
ATOM 1293 C CA . ARG A 1 172 ? -10.447 -10.844 13.373 1.00 93.56 172 ARG A CA 1
ATOM 1294 C C . ARG A 1 172 ? -11.869 -11.366 13.562 1.00 93.56 172 ARG A C 1
ATOM 1296 O O . ARG A 1 172 ? -12.202 -12.437 13.067 1.00 93.56 172 ARG A O 1
ATOM 1303 N N . SER A 1 173 ? -12.685 -10.668 14.345 1.00 94.44 173 SER A N 1
ATOM 1304 C CA . SER A 1 173 ? -14.020 -11.115 14.715 1.00 94.44 173 SER A CA 1
ATOM 1305 C C . SER A 1 173 ? -14.896 -9.960 15.190 1.00 94.44 173 SER A C 1
ATOM 1307 O O . SER A 1 173 ? -14.412 -8.897 15.586 1.00 94.44 173 SER A O 1
ATOM 1309 N N . GLU A 1 174 ? -16.204 -10.205 15.245 1.00 95.12 174 GLU A N 1
ATOM 1310 C CA . GLU A 1 174 ? -17.151 -9.281 15.875 1.00 95.12 174 GLU A CA 1
ATOM 1311 C C . GLU A 1 174 ? -16.851 -9.050 17.369 1.00 95.12 174 GLU A C 1
ATOM 1313 O O . GLU A 1 174 ? -17.106 -7.961 17.887 1.00 95.12 174 GLU A O 1
ATOM 1318 N N . GLU A 1 175 ? -16.286 -10.044 18.066 1.00 96.19 175 GLU A N 1
ATOM 1319 C CA . GLU A 1 175 ? -15.878 -9.916 19.471 1.00 96.19 175 GLU A CA 1
ATOM 1320 C C . GLU A 1 175 ? -14.713 -8.929 19.622 1.00 96.19 175 GLU A C 1
ATOM 1322 O O . GLU A 1 175 ? -14.763 -8.054 20.490 1.00 96.19 175 GLU A O 1
ATOM 1327 N N . ASP A 1 176 ? -13.721 -8.994 18.727 1.00 96.06 176 ASP A N 1
ATOM 1328 C CA . ASP A 1 176 ? -12.618 -8.028 18.692 1.00 96.06 176 ASP A CA 1
ATOM 1329 C C . ASP A 1 176 ? -13.136 -6.611 18.430 1.00 96.06 176 ASP A C 1
ATOM 1331 O O . ASP A 1 176 ? -12.681 -5.658 19.063 1.00 96.06 176 ASP A O 1
ATOM 1335 N N . VAL A 1 177 ? -14.125 -6.459 17.541 1.00 96.25 177 VAL A N 1
ATOM 1336 C CA . VAL A 1 177 ? -14.772 -5.164 17.287 1.00 96.25 177 VAL A CA 1
ATOM 1337 C C . VAL A 1 177 ? -15.507 -4.653 18.523 1.00 96.25 177 VAL A C 1
ATOM 1339 O O . VAL A 1 177 ? -15.383 -3.477 18.867 1.00 96.25 177 VAL A O 1
ATOM 1342 N N . ALA A 1 178 ? -16.253 -5.509 19.223 1.00 95.88 178 ALA A N 1
ATOM 1343 C CA . ALA A 1 178 ? -16.935 -5.123 20.455 1.00 95.88 178 ALA A CA 1
ATOM 1344 C C . ALA A 1 178 ? -15.932 -4.682 21.536 1.00 95.88 178 ALA A C 1
ATOM 1346 O O . ALA A 1 178 ? -16.127 -3.645 22.180 1.00 95.88 178 ALA A O 1
ATOM 1347 N N . ALA A 1 179 ? -14.832 -5.423 21.695 1.00 96.75 179 ALA A N 1
ATOM 1348 C CA . ALA A 1 179 ? -13.749 -5.075 22.606 1.00 96.75 179 ALA A CA 1
ATOM 1349 C C . ALA A 1 179 ? -13.089 -3.743 22.214 1.00 96.75 179 ALA A C 1
ATOM 1351 O O . ALA A 1 179 ? -12.962 -2.852 23.061 1.00 96.75 179 ALA A O 1
ATOM 1352 N N . PHE A 1 180 ? -12.753 -3.565 20.933 1.00 96.19 180 PHE A N 1
ATOM 1353 C CA . PHE A 1 180 ? -12.182 -2.329 20.403 1.00 96.19 180 PHE A CA 1
ATOM 1354 C C . PHE A 1 180 ? -13.101 -1.133 20.660 1.00 96.19 180 PHE A C 1
ATOM 1356 O O . PHE A 1 180 ? -12.671 -0.184 21.310 1.00 96.19 180 PHE A O 1
ATOM 1363 N N . ASN A 1 181 ? -14.370 -1.203 20.249 1.00 95.94 181 ASN A N 1
ATOM 1364 C CA . ASN A 1 181 ? -15.343 -0.123 20.436 1.00 95.94 181 ASN A CA 1
ATOM 1365 C C . ASN A 1 181 ? -15.563 0.203 21.926 1.00 95.94 181 ASN A C 1
ATOM 1367 O O . ASN A 1 181 ? -15.807 1.353 22.281 1.00 95.94 181 ASN A O 1
ATOM 1371 N N . SER A 1 182 ? -15.454 -0.780 22.826 1.00 95.88 182 SER A N 1
ATOM 1372 C CA . SER A 1 182 ? -15.574 -0.522 24.267 1.00 95.88 182 SER A CA 1
ATOM 1373 C C . SER A 1 182 ? -14.380 0.238 24.861 1.00 95.88 182 SER A C 1
ATOM 1375 O O . SER A 1 182 ? -14.557 0.969 25.834 1.00 95.88 182 SER A O 1
ATOM 1377 N N . THR A 1 183 ? -13.183 0.076 24.286 1.00 95.31 183 THR A N 1
ATOM 1378 C CA . THR A 1 183 ? -11.922 0.577 24.866 1.00 95.31 183 THR A CA 1
ATOM 1379 C C . THR A 1 183 ? -11.336 1.776 24.119 1.00 95.31 183 THR A C 1
ATOM 1381 O O . THR A 1 183 ? -10.673 2.586 24.750 1.00 95.31 183 THR A O 1
ATOM 1384 N N . ASN A 1 184 ? -11.573 1.878 22.808 1.00 94.56 184 ASN A N 1
ATOM 1385 C CA . ASN A 1 184 ? -10.936 2.840 21.900 1.00 94.56 184 ASN A CA 1
ATOM 1386 C C . ASN A 1 184 ? -11.968 3.635 21.066 1.00 94.56 184 ASN A C 1
ATOM 1388 O O . ASN A 1 184 ? -11.651 4.112 19.972 1.00 94.56 184 ASN A O 1
ATOM 1392 N N . SER A 1 185 ? -13.219 3.757 21.536 1.00 92.62 185 SER A N 1
ATOM 1393 C CA . SER A 1 185 ? -14.287 4.478 20.808 1.00 92.62 185 SER A CA 1
ATOM 1394 C C . SER A 1 185 ? -14.005 5.967 20.623 1.00 92.62 185 SER A C 1
ATOM 1396 O O . SER A 1 185 ? -14.564 6.606 19.731 1.00 92.62 185 SER A O 1
ATOM 1398 N N . GLU A 1 186 ? -13.130 6.533 21.448 1.00 92.25 186 GLU A N 1
ATOM 1399 C CA . GLU A 1 186 ? -12.629 7.888 21.295 1.00 92.25 186 GLU A CA 1
ATOM 1400 C C . GLU A 1 186 ? -11.776 8.056 20.037 1.00 92.25 186 GLU A C 1
ATOM 1402 O O . GLU A 1 186 ? -11.723 9.163 19.513 1.00 92.25 186 GLU A O 1
ATOM 1407 N N . ILE A 1 187 ? -11.149 6.987 19.538 1.00 92.12 187 ILE A N 1
ATOM 1408 C CA . ILE A 1 187 ? -10.280 7.023 18.360 1.00 92.12 187 ILE A CA 1
ATOM 1409 C C . ILE A 1 187 ? -11.069 6.665 17.098 1.00 92.12 187 ILE A C 1
ATOM 1411 O O . ILE A 1 187 ? -11.009 7.387 16.106 1.00 92.12 187 ILE A O 1
ATOM 1415 N N . ALA A 1 188 ? -11.835 5.574 17.130 1.00 93.81 188 ALA A N 1
ATOM 1416 C CA . ALA A 1 188 ? -12.671 5.153 16.011 1.00 93.81 188 ALA A CA 1
ATOM 1417 C C . ALA A 1 188 ? -13.860 4.308 16.477 1.00 93.81 188 ALA A C 1
ATOM 1419 O O . ALA A 1 188 ? -13.828 3.686 17.534 1.00 93.81 188 ALA A O 1
ATOM 1420 N N . THR A 1 189 ? -14.913 4.257 15.664 1.00 95.12 189 THR A N 1
ATOM 1421 C CA . THR A 1 189 ? -16.047 3.342 15.849 1.00 95.12 189 THR A CA 1
ATOM 1422 C C . THR A 1 189 ? -16.199 2.454 14.623 1.00 95.12 189 THR A C 1
ATOM 1424 O O . THR A 1 189 ? -16.177 2.948 13.497 1.00 95.12 189 THR A O 1
ATOM 1427 N N . ILE A 1 190 ? -16.365 1.150 14.848 1.00 95.12 190 ILE A N 1
ATOM 1428 C CA . ILE A 1 190 ? -16.349 0.125 13.797 1.00 95.12 190 ILE A CA 1
ATOM 1429 C C . ILE A 1 190 ? -17.702 -0.589 13.720 1.00 95.12 190 ILE A C 1
ATOM 1431 O O . ILE A 1 190 ? -18.231 -1.046 14.739 1.00 95.12 190 ILE A O 1
ATOM 1435 N N . ALA A 1 191 ? -18.247 -0.719 12.510 1.00 93.31 191 ALA A N 1
ATOM 1436 C CA . ALA A 1 191 ? -19.476 -1.451 12.222 1.00 93.31 191 ALA A CA 1
ATOM 1437 C C . ALA A 1 191 ? -19.182 -2.926 11.877 1.00 93.31 191 ALA A C 1
ATOM 1439 O O . ALA A 1 191 ? -18.864 -3.261 10.741 1.00 93.31 191 ALA A O 1
ATOM 1440 N N . ALA A 1 192 ? -19.318 -3.828 12.855 1.00 84.56 192 ALA A N 1
ATOM 1441 C CA . ALA A 1 192 ? -18.912 -5.236 12.718 1.00 84.56 192 ALA A CA 1
ATOM 1442 C C . ALA A 1 192 ? -19.656 -6.036 11.628 1.00 84.56 192 ALA A C 1
ATOM 1444 O O . ALA A 1 192 ? -19.085 -6.958 11.055 1.00 84.56 192 ALA A O 1
ATOM 1445 N N . GLY A 1 193 ? -20.916 -5.690 11.340 1.00 85.12 193 GLY A N 1
ATOM 1446 C CA . GLY A 1 193 ? -21.799 -6.478 10.467 1.00 85.12 193 GLY A CA 1
ATOM 1447 C C . GLY A 1 193 ? -21.542 -6.346 8.962 1.00 85.12 193 GLY A C 1
ATOM 1448 O O . GLY A 1 193 ? -22.380 -6.788 8.181 1.00 85.12 193 GLY A O 1
ATOM 1449 N N . VAL A 1 194 ? -20.452 -5.689 8.560 1.00 85.00 194 VAL A N 1
ATOM 1450 C CA . VAL A 1 194 ? -20.104 -5.434 7.151 1.00 85.00 194 VAL A CA 1
ATOM 1451 C C . VAL A 1 194 ? -18.889 -6.257 6.698 1.00 85.00 194 VAL A C 1
ATOM 1453 O O . VAL A 1 194 ? -18.711 -6.445 5.503 1.00 85.00 194 VAL A O 1
ATOM 1456 N N . VAL A 1 195 ? -18.089 -6.779 7.630 1.00 87.62 195 VAL A N 1
ATOM 1457 C CA . VAL A 1 195 ? -16.841 -7.501 7.330 1.00 87.62 195 VAL A CA 1
ATOM 1458 C C . VAL A 1 195 ? -17.103 -9.001 7.188 1.00 87.62 195 VAL A C 1
ATOM 1460 O O . VAL A 1 195 ? -17.759 -9.590 8.054 1.00 87.62 195 VAL A O 1
ATOM 1463 N N . ASP A 1 196 ? -16.557 -9.642 6.150 1.00 90.44 196 ASP A N 1
ATOM 1464 C CA . ASP A 1 196 ? -16.567 -11.104 6.045 1.00 90.44 196 ASP A CA 1
ATOM 1465 C C . ASP A 1 196 ? -15.389 -11.703 6.822 1.00 90.44 196 ASP A C 1
ATOM 1467 O O . ASP A 1 196 ? -14.352 -12.062 6.269 1.00 90.44 196 ASP A O 1
ATOM 1471 N N . TRP A 1 197 ? -15.564 -11.867 8.134 1.00 89.75 197 TRP A N 1
ATOM 1472 C CA . TRP A 1 197 ? -14.531 -12.384 9.045 1.00 89.75 197 TRP A CA 1
ATOM 1473 C C . TRP A 1 197 ? -13.994 -13.787 8.708 1.00 89.75 197 TRP A C 1
ATOM 1475 O O . TRP A 1 197 ? -13.064 -14.260 9.362 1.00 89.75 197 TRP A O 1
ATOM 1485 N N . THR A 1 198 ? -14.583 -14.500 7.740 1.00 85.88 198 THR A N 1
ATOM 1486 C CA . THR A 1 198 ? -14.075 -15.811 7.309 1.00 85.88 198 THR A CA 1
ATOM 1487 C C . THR A 1 198 ? -12.893 -15.708 6.350 1.00 85.88 198 THR A C 1
ATOM 1489 O O . THR A 1 198 ? -12.096 -16.646 6.273 1.00 85.88 198 THR A O 1
ATOM 1492 N N . VAL A 1 199 ? -12.780 -14.582 5.646 1.00 84.31 199 VAL A N 1
ATOM 1493 C CA . VAL A 1 199 ? -11.766 -14.329 4.615 1.00 84.31 199 VAL A CA 1
ATOM 1494 C C . VAL A 1 199 ? -11.141 -12.941 4.727 1.00 84.31 199 VAL A C 1
ATOM 1496 O O . VAL A 1 199 ? -10.146 -12.681 4.069 1.00 84.31 199 VAL A O 1
ATOM 1499 N N . GLU A 1 200 ? -11.641 -12.068 5.601 1.00 89.50 200 GLU A N 1
ATOM 1500 C CA . GLU A 1 200 ? -11.134 -10.711 5.799 1.00 89.50 200 GLU A CA 1
ATOM 1501 C C . GLU A 1 200 ? -10.798 -10.431 7.259 1.00 89.50 200 GLU A C 1
ATOM 1503 O O . GLU A 1 200 ? -11.472 -10.876 8.193 1.00 89.50 200 GLU A O 1
ATOM 1508 N N . LEU A 1 201 ? -9.768 -9.617 7.457 1.00 92.62 201 LEU A N 1
ATOM 1509 C CA . LEU A 1 201 ? -9.483 -8.980 8.733 1.00 92.62 201 LEU A CA 1
ATOM 1510 C C . LEU A 1 201 ? -9.412 -7.472 8.564 1.00 92.62 201 LEU A C 1
ATOM 1512 O O . LEU A 1 201 ? -9.112 -6.962 7.486 1.00 92.62 201 LEU A O 1
ATOM 1516 N N . LEU A 1 202 ? -9.655 -6.763 9.660 1.00 94.31 202 LEU A N 1
ATOM 1517 C CA . LEU A 1 202 ? -9.630 -5.310 9.695 1.00 94.31 202 LEU A CA 1
ATOM 1518 C C . LEU A 1 202 ? -8.376 -4.848 10.446 1.00 94.31 202 LEU A C 1
ATOM 1520 O O . LEU A 1 202 ? -8.213 -5.150 11.632 1.00 94.31 202 LEU A O 1
ATOM 1524 N N . VAL A 1 203 ? -7.491 -4.118 9.763 1.00 95.06 203 VAL A N 1
ATOM 1525 C CA . VAL A 1 203 ? -6.260 -3.558 10.345 1.00 95.06 203 VAL A CA 1
ATOM 1526 C C . VAL A 1 203 ? -6.357 -2.047 10.442 1.00 95.06 203 VAL A C 1
ATOM 1528 O O . VAL A 1 203 ? -6.678 -1.384 9.460 1.00 95.06 203 VAL A O 1
ATOM 1531 N N . GLY A 1 204 ? -6.029 -1.501 11.610 1.00 95.19 204 GLY A N 1
ATOM 1532 C CA . GLY A 1 204 ? -5.961 -0.065 11.862 1.00 95.19 204 GLY A CA 1
ATOM 1533 C C . GLY A 1 204 ? -4.585 0.369 12.350 1.00 95.19 204 GLY A C 1
ATOM 1534 O O . GLY A 1 204 ? -3.988 -0.297 13.195 1.00 95.19 204 GLY A O 1
ATOM 1535 N N . GLY A 1 205 ? -4.090 1.507 11.874 1.00 94.25 205 GLY A N 1
ATOM 1536 C CA . GLY A 1 205 ? -2.812 2.069 12.312 1.00 94.25 205 GLY A CA 1
ATOM 1537 C C . GLY A 1 205 ? -2.683 3.556 12.008 1.00 94.25 205 GLY A C 1
ATOM 1538 O O . GLY A 1 205 ? -3.618 4.178 11.508 1.00 94.25 205 GLY A O 1
ATOM 1539 N N . TRP A 1 206 ? -1.525 4.126 12.341 1.00 93.06 206 TRP A N 1
ATOM 1540 C CA . TRP A 1 206 ? -1.248 5.557 12.202 1.00 93.06 206 TRP A CA 1
ATOM 1541 C C . TRP A 1 206 ? -0.149 5.837 11.183 1.00 93.06 206 TRP A C 1
ATOM 1543 O O . TRP A 1 206 ? 0.880 5.161 11.177 1.00 93.06 206 TRP A O 1
ATOM 1553 N N . VAL A 1 207 ? -0.327 6.895 10.391 1.00 90.62 207 VAL A N 1
ATOM 1554 C CA . VAL A 1 207 ? 0.663 7.405 9.429 1.00 90.62 207 VAL A CA 1
ATOM 1555 C C . VAL A 1 207 ? 0.803 8.925 9.516 1.00 90.62 207 VAL A C 1
ATOM 1557 O O . VAL A 1 207 ? -0.154 9.633 9.820 1.00 90.62 207 VAL A O 1
ATOM 1560 N N . ASN A 1 208 ? 2.007 9.439 9.249 1.00 88.81 208 ASN A N 1
ATOM 1561 C CA . ASN A 1 208 ? 2.298 10.878 9.176 1.00 88.81 208 ASN A CA 1
ATOM 1562 C C . ASN A 1 208 ? 2.277 11.358 7.724 1.00 88.81 208 ASN A C 1
ATOM 1564 O O . ASN A 1 208 ? 3.320 11.664 7.149 1.00 88.81 208 ASN A O 1
ATOM 1568 N N . THR A 1 209 ? 1.095 11.375 7.122 1.00 80.38 209 THR A N 1
ATOM 1569 C CA . THR A 1 209 ? 0.911 11.796 5.723 1.00 80.38 209 THR A CA 1
ATOM 1570 C C . THR A 1 209 ? -0.165 12.857 5.541 1.00 80.38 209 THR A C 1
ATOM 1572 O O . THR A 1 209 ? -0.315 13.361 4.435 1.00 80.38 209 THR A O 1
ATOM 1575 N N . GLY A 1 210 ? -0.867 13.251 6.606 1.00 80.38 210 GLY A N 1
ATOM 1576 C CA . GLY A 1 210 ? -1.971 14.208 6.550 1.00 80.38 210 GLY A CA 1
ATOM 1577 C C . GLY A 1 210 ? -3.326 13.519 6.673 1.00 80.38 210 GLY A C 1
ATOM 1578 O O . GLY A 1 210 ? -3.388 12.294 6.729 1.00 80.38 210 GLY A O 1
ATOM 1579 N N . PRO A 1 211 ? -4.426 14.280 6.762 1.00 80.56 211 PRO A N 1
ATOM 1580 C CA . PRO A 1 211 ? -5.766 13.708 6.864 1.00 80.56 211 PRO A CA 1
ATOM 1581 C C . PRO A 1 211 ? -6.179 12.997 5.562 1.00 80.56 211 PRO A C 1
ATOM 1583 O O . PRO A 1 211 ? -5.629 13.274 4.499 1.00 80.56 211 PRO A O 1
ATOM 1586 N N . TYR A 1 212 ? -7.195 12.131 5.642 1.00 83.62 212 TYR A N 1
ATOM 1587 C CA . TYR A 1 212 ? -7.813 11.453 4.482 1.00 83.62 212 TYR A CA 1
ATOM 1588 C C . TYR A 1 212 ? -6.876 10.514 3.722 1.00 83.62 212 TYR A C 1
ATOM 1590 O O . TYR A 1 212 ? -6.896 10.433 2.499 1.00 83.62 212 TYR A O 1
ATOM 1598 N N . THR A 1 213 ? -6.026 9.823 4.462 1.00 88.38 213 THR A N 1
ATOM 1599 C CA . THR A 1 213 ? -5.087 8.872 3.884 1.00 88.38 213 THR A CA 1
ATOM 1600 C C . THR A 1 213 ? -5.796 7.565 3.551 1.00 88.38 213 THR A C 1
ATOM 1602 O O . THR A 1 213 ? -6.585 7.050 4.344 1.00 88.38 213 THR A O 1
ATOM 1605 N N . GLU A 1 214 ? -5.503 7.028 2.374 1.00 90.25 214 GLU A N 1
ATOM 1606 C CA . GLU A 1 214 ? -6.096 5.800 1.859 1.00 90.25 214 GLU A CA 1
ATOM 1607 C C . GLU A 1 214 ? -5.003 4.772 1.616 1.00 90.25 214 GLU A C 1
ATOM 1609 O O . GLU A 1 214 ? -3.913 5.095 1.132 1.00 90.25 214 GLU A O 1
ATOM 1614 N N . ALA A 1 215 ? -5.275 3.523 1.984 1.00 88.88 215 ALA A N 1
ATOM 1615 C CA . ALA A 1 215 ? -4.346 2.457 1.674 1.00 88.88 215 ALA A CA 1
ATOM 1616 C C . ALA A 1 215 ? -4.352 2.194 0.175 1.00 88.88 215 ALA A C 1
ATOM 1618 O O . ALA A 1 215 ? -5.393 1.931 -0.422 1.00 88.88 215 ALA A O 1
ATOM 1619 N N . VAL A 1 216 ? -3.167 2.270 -0.413 1.00 85.81 216 VAL A N 1
ATOM 1620 C CA . VAL A 1 216 ? -2.961 2.124 -1.853 1.00 85.81 216 VAL A CA 1
ATOM 1621 C C . VAL A 1 216 ? -2.410 0.754 -2.211 1.00 85.81 216 VAL A C 1
ATOM 1623 O O . VAL A 1 216 ? -2.654 0.261 -3.309 1.00 85.81 216 VAL A O 1
ATOM 1626 N N . ARG A 1 217 ? -1.664 0.125 -1.296 1.00 82.81 217 ARG A N 1
ATOM 1627 C CA . ARG A 1 217 ? -1.147 -1.232 -1.488 1.00 82.81 217 ARG A CA 1
ATOM 1628 C C . ARG A 1 217 ? -0.842 -1.919 -0.172 1.00 82.81 217 ARG A C 1
ATOM 1630 O O . ARG A 1 217 ? -0.519 -1.260 0.812 1.00 82.81 217 ARG A O 1
ATOM 1637 N N . ALA A 1 218 ? -0.890 -3.245 -0.183 1.00 84.50 218 ALA A N 1
ATOM 1638 C CA . ALA A 1 218 ? -0.343 -4.062 0.883 1.00 84.50 218 ALA A CA 1
ATOM 1639 C C . ALA A 1 218 ? 0.492 -5.208 0.309 1.00 84.50 218 ALA A C 1
ATOM 1641 O O . ALA A 1 218 ? 0.156 -5.775 -0.732 1.00 84.50 218 ALA A O 1
ATOM 1642 N N . TYR A 1 219 ? 1.600 -5.546 0.963 1.00 80.81 219 TYR A N 1
ATOM 1643 C CA . TYR A 1 219 ? 2.488 -6.602 0.490 1.00 80.81 219 TYR A CA 1
ATOM 1644 C C . TYR A 1 219 ? 3.321 -7.228 1.605 1.00 80.81 219 TYR A C 1
ATOM 1646 O O . TYR A 1 219 ? 3.696 -6.571 2.575 1.00 80.81 219 TYR A O 1
ATOM 1654 N N . HIS A 1 220 ? 3.682 -8.497 1.430 1.00 76.69 220 HIS A N 1
ATOM 1655 C CA . HIS A 1 220 ? 4.731 -9.125 2.233 1.00 76.69 220 HIS A CA 1
ATOM 1656 C C . HIS A 1 220 ? 6.112 -8.678 1.746 1.00 76.69 220 HIS A C 1
ATOM 1658 O O . HIS A 1 220 ? 6.389 -8.736 0.546 1.00 76.69 220 HIS A O 1
ATOM 1664 N N . LEU A 1 221 ? 7.011 -8.296 2.657 1.00 67.69 221 LEU A N 1
ATOM 1665 C CA . LEU A 1 221 ? 8.437 -8.265 2.317 1.00 67.69 221 LEU A CA 1
ATOM 1666 C C . LEU A 1 221 ? 9.003 -9.689 2.359 1.00 67.69 221 LEU A C 1
ATOM 1668 O O . LEU A 1 221 ? 8.656 -10.440 3.272 1.00 67.69 221 LEU A O 1
ATOM 1672 N N . PRO A 1 222 ? 9.911 -10.074 1.444 1.00 58.56 222 PRO A N 1
ATOM 1673 C CA . PRO A 1 222 ? 10.685 -11.288 1.630 1.00 58.56 222 PRO A CA 1
ATOM 1674 C C . PRO A 1 222 ? 11.344 -11.261 3.002 1.00 58.56 222 PRO A C 1
ATOM 1676 O O . PRO A 1 222 ? 12.146 -10.381 3.326 1.00 58.56 222 PRO A O 1
ATOM 1679 N N . ALA A 1 223 ? 11.015 -12.264 3.802 1.00 58.59 223 ALA A N 1
ATOM 1680 C CA . ALA A 1 223 ? 11.823 -12.626 4.938 1.00 58.59 223 ALA A CA 1
ATOM 1681 C C . ALA A 1 223 ? 13.254 -12.849 4.405 1.00 58.59 223 ALA A C 1
ATOM 1683 O O . ALA A 1 223 ? 13.445 -13.587 3.436 1.00 58.59 223 ALA A O 1
ATOM 1684 N N . GLY A 1 224 ? 14.257 -12.151 4.959 1.00 57.88 224 GLY A N 1
ATOM 1685 C CA . GLY A 1 224 ? 15.651 -12.345 4.541 1.00 57.88 224 GLY A CA 1
ATOM 1686 C C . GLY A 1 224 ? 16.032 -13.834 4.600 1.00 57.88 224 GLY A C 1
ATOM 1687 O O . GLY A 1 224 ? 15.339 -14.597 5.263 1.00 57.88 224 GLY A O 1
ATOM 1688 N N . PRO A 1 225 ? 17.142 -14.283 3.987 1.00 56.09 225 PRO A N 1
ATOM 1689 C CA . PRO A 1 225 ? 17.444 -15.710 3.762 1.00 56.09 225 PRO A CA 1
ATOM 1690 C C . PRO A 1 225 ? 17.503 -16.618 5.014 1.00 56.09 225 PRO A C 1
ATOM 1692 O O . PRO A 1 225 ? 17.716 -17.820 4.890 1.00 56.09 225 PRO A O 1
ATOM 1695 N N . GLN A 1 226 ? 17.334 -16.065 6.219 1.00 52.81 226 GLN A N 1
ATOM 1696 C CA . GLN A 1 226 ? 17.270 -16.777 7.498 1.00 52.81 226 GLN A CA 1
ATOM 1697 C C . GLN A 1 226 ? 15.900 -16.717 8.195 1.00 52.81 226 GLN A C 1
ATOM 1699 O O . GLN A 1 226 ? 15.700 -17.417 9.185 1.00 52.81 226 GLN A O 1
ATOM 1704 N N . ALA A 1 227 ? 14.965 -15.898 7.720 1.00 54.50 227 ALA A N 1
ATOM 1705 C CA . ALA A 1 227 ? 13.629 -15.790 8.278 1.00 54.50 227 ALA A CA 1
ATOM 1706 C C . ALA A 1 227 ? 12.682 -16.643 7.419 1.00 54.50 227 ALA A C 1
ATOM 1708 O O . ALA A 1 227 ? 12.632 -16.511 6.200 1.00 54.50 227 ALA A O 1
ATOM 1709 N N . GLY A 1 228 ? 11.984 -17.593 8.045 1.00 56.03 228 GLY A N 1
ATOM 1710 C CA . GLY A 1 228 ? 10.972 -18.386 7.350 1.00 56.03 228 GLY A CA 1
ATOM 1711 C C . GLY A 1 228 ? 9.887 -17.479 6.765 1.00 56.03 228 GLY A C 1
ATOM 1712 O O . GLY A 1 228 ? 9.560 -16.445 7.348 1.00 56.03 228 GLY A O 1
ATOM 1713 N N . ILE A 1 229 ? 9.322 -17.883 5.625 1.00 54.12 229 ILE A N 1
ATOM 1714 C CA . ILE A 1 229 ? 8.254 -17.161 4.906 1.00 54.12 229 ILE A CA 1
ATOM 1715 C C . ILE A 1 229 ? 7.053 -16.851 5.829 1.00 54.12 229 ILE A C 1
ATOM 1717 O O . ILE A 1 229 ? 6.341 -15.873 5.621 1.00 54.12 229 ILE A O 1
ATOM 1721 N N . ASP A 1 230 ? 6.864 -17.643 6.885 1.00 55.72 230 ASP A N 1
ATOM 1722 C CA . ASP A 1 230 ? 5.718 -17.575 7.795 1.00 55.72 230 ASP A CA 1
ATOM 1723 C C . ASP A 1 230 ? 5.754 -16.415 8.812 1.00 55.72 230 ASP A C 1
ATOM 1725 O O . ASP A 1 230 ? 4.803 -16.256 9.568 1.00 55.72 230 ASP A O 1
ATOM 1729 N N . ALA A 1 231 ? 6.810 -15.589 8.842 1.00 62.28 231 ALA A N 1
ATOM 1730 C CA . ALA A 1 231 ? 6.942 -14.470 9.791 1.00 62.28 231 ALA A CA 1
ATOM 1731 C C . ALA A 1 231 ? 7.156 -13.093 9.130 1.00 62.28 231 ALA A C 1
ATOM 1733 O O . ALA A 1 231 ? 7.531 -12.132 9.806 1.00 62.28 231 ALA A O 1
ATOM 1734 N N . ALA A 1 232 ? 6.969 -12.986 7.813 1.00 72.44 232 ALA A N 1
ATOM 1735 C CA . ALA A 1 232 ? 7.160 -11.730 7.097 1.00 72.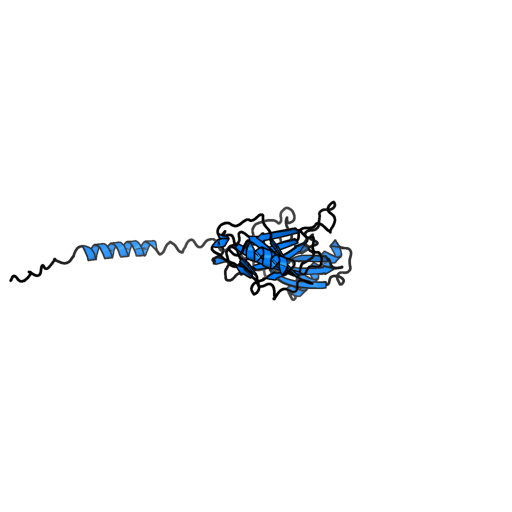44 232 ALA A CA 1
ATOM 1736 C C . ALA A 1 232 ? 6.048 -10.711 7.429 1.00 72.44 232 ALA A C 1
ATOM 1738 O O . ALA A 1 232 ? 4.873 -11.034 7.224 1.00 72.44 232 ALA A O 1
ATOM 1739 N N . PRO A 1 233 ? 6.387 -9.484 7.878 1.00 81.00 233 PRO A N 1
ATOM 1740 C CA . PRO A 1 233 ? 5.395 -8.436 8.067 1.00 81.00 233 PRO A CA 1
ATOM 1741 C C . PRO A 1 233 ? 4.706 -8.085 6.747 1.00 81.00 233 PRO A C 1
ATOM 1743 O O . PRO A 1 233 ? 5.340 -8.057 5.687 1.00 81.00 233 PRO A O 1
ATOM 1746 N N . ILE A 1 234 ? 3.415 -7.781 6.838 1.00 85.81 234 ILE A N 1
ATOM 1747 C CA . ILE A 1 234 ? 2.639 -7.136 5.787 1.00 85.81 234 ILE A CA 1
ATOM 1748 C C . ILE A 1 234 ? 2.822 -5.628 5.939 1.00 85.81 234 ILE A C 1
ATOM 1750 O O . ILE A 1 234 ? 2.508 -5.040 6.975 1.00 85.81 234 ILE A O 1
ATOM 1754 N N . PHE A 1 235 ? 3.324 -4.997 4.890 1.00 86.44 235 PHE A N 1
ATOM 1755 C CA . PHE A 1 235 ? 3.438 -3.553 4.793 1.00 86.44 235 PHE A CA 1
ATOM 1756 C C . PHE A 1 235 ? 2.216 -3.020 4.081 1.00 86.44 235 PHE A C 1
ATOM 1758 O O . PHE A 1 235 ? 1.878 -3.518 3.015 1.00 86.44 235 PHE A O 1
ATOM 1765 N N . ILE A 1 236 ? 1.568 -2.028 4.675 1.00 88.50 236 ILE A N 1
ATOM 1766 C CA . ILE A 1 236 ? 0.413 -1.329 4.128 1.00 88.50 236 ILE A CA 1
ATOM 1767 C C . ILE A 1 236 ? 0.886 0.073 3.795 1.00 88.50 236 ILE A C 1
ATOM 1769 O O . ILE A 1 236 ? 1.232 0.855 4.682 1.00 88.50 236 ILE A O 1
ATOM 1773 N N . GLU A 1 237 ? 0.926 0.393 2.516 1.00 88.12 237 GLU A N 1
ATOM 1774 C CA . GLU A 1 237 ? 1.221 1.745 2.098 1.00 88.12 237 GLU A CA 1
ATOM 1775 C C . GLU A 1 237 ? -0.029 2.574 2.005 1.00 88.12 237 GLU A C 1
ATOM 1777 O O . GLU A 1 237 ? -1.062 2.140 1.493 1.00 88.12 237 GLU A O 1
ATOM 1782 N N . VAL A 1 238 ? 0.121 3.800 2.470 1.00 89.44 238 VAL A N 1
ATOM 1783 C CA . VAL A 1 238 ? -0.952 4.759 2.552 1.00 89.44 238 VAL A CA 1
ATOM 1784 C C . VAL A 1 238 ? -0.513 6.032 1.858 1.00 89.44 238 VAL A C 1
ATOM 1786 O O . VAL A 1 238 ? 0.595 6.520 2.088 1.00 89.44 238 VAL A O 1
ATOM 1789 N N . ALA A 1 239 ? -1.382 6.570 1.016 1.00 87.38 239 ALA A N 1
ATOM 1790 C CA . ALA A 1 239 ? -1.159 7.828 0.327 1.00 87.38 239 ALA A CA 1
ATOM 1791 C C . ALA A 1 239 ? -2.317 8.790 0.590 1.00 87.38 239 ALA A C 1
ATOM 1793 O O . ALA A 1 239 ? -3.426 8.381 0.933 1.00 87.38 239 ALA A O 1
ATOM 1794 N N . VAL A 1 240 ? -2.049 10.082 0.428 1.00 87.44 240 VAL A N 1
ATOM 1795 C CA . VAL A 1 240 ? -3.111 11.085 0.327 1.00 87.44 240 VAL A CA 1
ATOM 1796 C C . VAL A 1 240 ? -3.587 11.109 -1.125 1.00 87.44 240 VAL A C 1
ATOM 1798 O O . VAL A 1 240 ? -2.734 11.185 -2.010 1.00 87.44 240 VAL A O 1
ATOM 1801 N N . PRO A 1 241 ? -4.905 11.063 -1.391 1.00 85.00 241 PRO A N 1
ATOM 1802 C CA . PRO A 1 241 ? -5.439 11.235 -2.737 1.00 85.00 241 PRO A CA 1
ATOM 1803 C C . PRO A 1 241 ? -4.897 12.508 -3.402 1.00 85.00 241 PRO A C 1
ATOM 1805 O O . PRO A 1 241 ? -4.827 13.557 -2.760 1.00 85.00 241 PRO A O 1
ATOM 1808 N N . GLU A 1 242 ? -4.549 12.449 -4.692 1.00 81.88 242 GLU A N 1
ATOM 1809 C CA . GLU A 1 242 ? -3.916 13.571 -5.413 1.00 81.88 242 GLU A CA 1
ATOM 1810 C C . GLU A 1 242 ? -4.705 14.885 -5.294 1.00 81.88 242 GLU A C 1
ATOM 1812 O O . GLU A 1 242 ? -4.132 15.960 -5.127 1.00 81.88 242 GLU A O 1
ATOM 1817 N N . ASN A 1 243 ? -6.039 14.813 -5.295 1.00 82.31 243 ASN A N 1
ATOM 1818 C CA . ASN A 1 243 ? -6.916 15.979 -5.156 1.00 82.31 243 ASN A CA 1
ATOM 1819 C C . ASN A 1 243 ? -6.853 16.651 -3.770 1.00 82.31 243 ASN A C 1
ATOM 1821 O O . ASN A 1 243 ? -7.447 17.714 -3.585 1.00 82.31 243 ASN A O 1
ATOM 1825 N N . LEU A 1 244 ? -6.181 16.028 -2.802 1.00 84.12 244 LEU A N 1
ATOM 1826 C CA . LEU A 1 244 ? -5.969 16.516 -1.441 1.00 84.12 244 LEU A CA 1
ATOM 1827 C C . LEU A 1 244 ? -4.481 16.731 -1.118 1.00 84.12 244 LEU A C 1
ATOM 1829 O O . LEU A 1 244 ? -4.175 17.221 -0.028 1.00 84.12 244 LEU A O 1
ATOM 1833 N N . ALA A 1 245 ? -3.567 16.429 -2.048 1.00 81.62 245 ALA A N 1
ATOM 1834 C CA . ALA A 1 245 ? -2.121 16.503 -1.833 1.00 81.62 245 ALA A CA 1
ATOM 1835 C C . ALA A 1 245 ? -1.652 17.905 -1.402 1.00 81.62 245 ALA A C 1
ATOM 1837 O O . ALA A 1 245 ? -0.846 18.030 -0.484 1.00 81.62 245 ALA A O 1
ATOM 1838 N N . ASP A 1 246 ? -2.239 18.971 -1.956 1.00 80.62 246 ASP A N 1
ATOM 1839 C CA . ASP A 1 246 ? -1.913 20.361 -1.589 1.00 80.62 246 ASP A CA 1
ATOM 1840 C C . ASP A 1 246 ? -2.297 20.726 -0.143 1.00 80.62 246 ASP A C 1
ATOM 1842 O O . ASP A 1 246 ? -1.821 21.715 0.417 1.00 80.62 246 ASP A O 1
ATOM 1846 N N . THR A 1 247 ? -3.183 19.937 0.469 1.00 78.94 247 THR A N 1
ATOM 1847 C CA . THR A 1 247 ? -3.600 20.092 1.870 1.00 78.94 247 THR A CA 1
ATOM 1848 C C . THR A 1 247 ? -2.901 19.112 2.806 1.00 78.94 247 THR A C 1
ATOM 1850 O O . THR A 1 247 ? -3.070 19.211 4.026 1.00 78.94 247 THR A O 1
ATOM 1853 N N . ALA A 1 248 ? -2.108 18.189 2.248 1.00 77.50 248 ALA A N 1
ATOM 1854 C CA . ALA A 1 248 ? -1.338 17.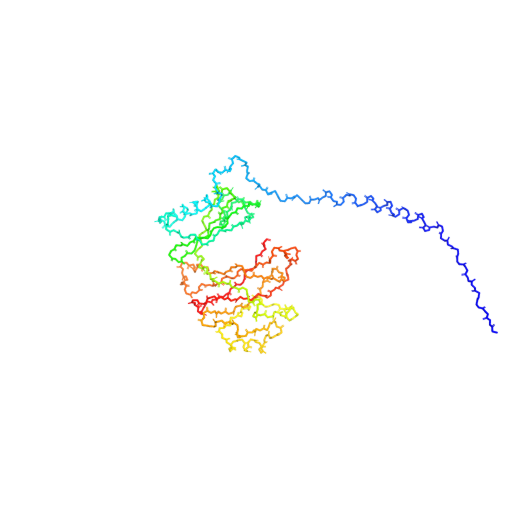235 3.017 1.00 77.50 248 ALA A CA 1
ATOM 1855 C C . ALA A 1 248 ? -0.320 17.975 3.889 1.00 77.50 248 ALA A C 1
ATOM 1857 O O . ALA A 1 248 ? 0.372 18.909 3.481 1.00 77.50 248 ALA A O 1
ATOM 1858 N N . ASN A 1 249 ? -0.239 17.550 5.135 1.00 80.38 249 ASN A N 1
ATOM 1859 C CA . ASN A 1 249 ? 0.688 18.058 6.127 1.00 80.38 249 ASN A CA 1
ATOM 1860 C C . ASN A 1 249 ? 1.152 16.882 6.982 1.00 80.38 249 ASN A C 1
ATOM 1862 O O . ASN A 1 249 ? 0.603 15.789 6.898 1.00 80.38 249 ASN A O 1
ATOM 1866 N N . ASP A 1 250 ? 2.146 17.090 7.838 1.00 80.75 250 ASP A N 1
ATOM 1867 C CA . ASP A 1 250 ? 2.629 16.034 8.737 1.00 80.75 250 ASP A CA 1
ATOM 1868 C C . ASP A 1 250 ? 1.688 15.840 9.944 1.00 80.75 250 ASP A C 1
ATOM 1870 O O . ASP A 1 250 ? 2.135 15.670 11.080 1.00 80.75 250 ASP A O 1
ATOM 1874 N N . ILE A 1 251 ? 0.370 15.923 9.715 1.00 84.00 251 ILE A N 1
ATOM 1875 C CA . ILE A 1 251 ? -0.636 15.588 10.717 1.00 84.00 251 ILE A CA 1
ATOM 1876 C C . ILE A 1 251 ? -0.819 14.065 10.718 1.00 84.00 251 ILE A C 1
ATOM 1878 O O . ILE A 1 251 ? -1.033 13.464 9.660 1.00 84.00 251 ILE A O 1
ATOM 1882 N N . PRO A 1 252 ? -0.767 13.438 11.901 1.00 88.38 252 PRO A N 1
ATOM 1883 C CA . PRO A 1 252 ? -1.089 12.032 12.065 1.00 88.38 252 PRO A CA 1
ATOM 1884 C C . PRO A 1 252 ? -2.505 11.726 11.569 1.00 88.38 252 PRO A C 1
ATOM 1886 O O . PRO A 1 252 ? -3.465 12.371 11.992 1.00 88.38 252 PRO A O 1
ATOM 1889 N N . SER A 1 253 ? -2.647 10.710 10.727 1.00 89.25 253 SER A N 1
ATOM 1890 C CA . SER A 1 253 ? -3.942 10.163 10.331 1.00 89.25 253 SER A CA 1
ATOM 1891 C C . SER A 1 253 ? -4.023 8.709 10.735 1.00 89.25 253 SER A C 1
ATOM 1893 O O . SER A 1 253 ? -3.050 7.963 10.608 1.00 89.25 253 SER A O 1
ATOM 1895 N N . GLN A 1 254 ? -5.195 8.317 11.223 1.00 92.12 254 GLN A N 1
ATOM 1896 C CA . GLN A 1 254 ? -5.517 6.916 11.395 1.00 92.12 254 GLN A CA 1
ATOM 1897 C C . GLN A 1 254 ? -6.043 6.369 10.070 1.00 92.12 254 GLN A C 1
ATOM 1899 O O . GLN A 1 254 ? -6.872 7.008 9.421 1.00 92.12 254 GLN A O 1
ATOM 1904 N N . THR A 1 255 ? -5.579 5.189 9.688 1.00 93.56 255 THR A N 1
ATOM 1905 C CA . THR A 1 255 ? -5.983 4.495 8.465 1.00 93.56 255 THR A CA 1
ATOM 1906 C C . THR A 1 255 ? -6.482 3.113 8.842 1.00 93.56 255 THR A C 1
ATOM 1908 O O . THR A 1 255 ? -5.880 2.447 9.686 1.00 93.56 255 THR A O 1
ATOM 1911 N N . TRP A 1 256 ? -7.571 2.688 8.206 1.00 95.31 256 TRP A N 1
ATOM 1912 C CA . TRP A 1 256 ? -8.174 1.377 8.405 1.00 95.31 256 TRP A CA 1
ATOM 1913 C C . TRP A 1 256 ? -8.369 0.667 7.077 1.00 95.31 256 TRP A C 1
ATOM 1915 O O . TRP A 1 256 ? -8.814 1.276 6.101 1.00 95.31 256 TRP A O 1
ATOM 1925 N N . VAL A 1 257 ? -8.043 -0.621 7.055 1.00 94.44 257 VAL A N 1
ATOM 1926 C CA . VAL A 1 257 ? -8.065 -1.435 5.844 1.00 94.44 257 VAL A CA 1
ATOM 1927 C C . VAL A 1 257 ? -8.624 -2.817 6.099 1.00 94.44 257 VAL A C 1
ATOM 1929 O O . VAL A 1 257 ? -8.335 -3.427 7.130 1.00 94.44 257 VAL A O 1
ATOM 1932 N N . LEU A 1 258 ? -9.381 -3.319 5.133 1.00 92.50 258 LEU A N 1
ATOM 1933 C CA . LEU A 1 258 ? -9.663 -4.736 5.005 1.00 92.50 258 LEU A CA 1
ATOM 1934 C C . LEU A 1 258 ? -8.502 -5.412 4.292 1.00 92.50 258 LEU A C 1
ATOM 1936 O O . LEU A 1 258 ? -7.989 -4.897 3.300 1.00 92.50 258 LEU A O 1
ATOM 1940 N N . ILE A 1 259 ? -8.085 -6.553 4.823 1.00 89.19 259 ILE A N 1
ATOM 1941 C CA . ILE A 1 259 ? -7.040 -7.393 4.256 1.00 89.19 259 ILE A CA 1
ATOM 1942 C C . ILE A 1 259 ? -7.594 -8.801 4.094 1.00 89.19 259 ILE A C 1
ATOM 1944 O O . ILE A 1 259 ? -8.078 -9.387 5.063 1.00 89.19 259 ILE A O 1
ATOM 1948 N N . ASP A 1 260 ? -7.474 -9.344 2.883 1.00 85.38 260 ASP A N 1
ATOM 1949 C CA . ASP A 1 260 ? -7.811 -10.740 2.603 1.00 85.38 260 ASP A CA 1
ATOM 1950 C C . ASP A 1 260 ? -6.818 -11.658 3.335 1.00 85.38 260 ASP A C 1
ATOM 1952 O O . ASP A 1 260 ? -5.597 -11.622 3.116 1.00 85.38 260 ASP A O 1
ATOM 1956 N N . ILE A 1 261 ? -7.339 -12.449 4.270 1.00 65.12 261 ILE A N 1
ATOM 1957 C CA . ILE A 1 261 ? -6.545 -13.324 5.116 1.00 65.12 261 ILE A CA 1
ATOM 1958 C C . ILE A 1 261 ? -6.366 -14.676 4.443 1.00 65.12 261 ILE A C 1
ATOM 1960 O O . ILE A 1 261 ? -7.186 -15.582 4.559 1.00 65.12 261 ILE A O 1
ATOM 1964 N N . THR A 1 262 ? -5.179 -14.895 3.888 1.00 58.94 262 THR A N 1
ATOM 1965 C CA . THR A 1 262 ? -4.681 -16.268 3.728 1.00 58.94 262 THR A CA 1
ATOM 1966 C C . THR A 1 262 ? -3.907 -16.752 4.962 1.00 58.94 262 THR A C 1
ATOM 1968 O O . THR A 1 262 ? -3.697 -17.959 5.102 1.00 58.94 262 THR A O 1
ATOM 1971 N N . ARG A 1 263 ? -3.482 -15.852 5.878 1.00 65.31 263 ARG A N 1
ATOM 1972 C CA . ARG A 1 263 ? -2.671 -16.184 7.075 1.00 65.31 263 ARG A CA 1
ATOM 1973 C C . ARG A 1 263 ? -2.948 -15.276 8.299 1.00 65.31 263 ARG A C 1
ATOM 1975 O O . ARG A 1 263 ? -2.660 -14.083 8.234 1.00 65.31 263 ARG A O 1
ATOM 1982 N N . PRO A 1 264 ? -3.436 -15.813 9.436 1.00 62.97 264 PRO A N 1
ATOM 1983 C CA . PRO A 1 264 ? -3.881 -15.017 10.594 1.00 62.97 264 PRO A CA 1
ATOM 1984 C C . PRO A 1 264 ? -2.763 -14.462 11.504 1.00 62.97 264 PRO A C 1
ATOM 1986 O O . PRO A 1 264 ? -3.034 -13.559 12.306 1.00 62.97 264 PRO A O 1
ATOM 1989 N N . ASP A 1 265 ? -1.531 -14.968 11.378 1.00 75.06 265 ASP A N 1
ATOM 1990 C CA . ASP A 1 265 ? -0.411 -14.699 12.302 1.00 75.06 265 ASP A CA 1
ATOM 1991 C C . ASP A 1 265 ? 0.589 -13.638 11.797 1.00 75.06 265 ASP A C 1
ATOM 1993 O O . ASP A 1 265 ? 1.666 -13.458 12.368 1.00 75.06 265 ASP A O 1
ATOM 1997 N N . SER A 1 266 ? 0.244 -12.916 10.731 1.00 81.19 266 SER A N 1
ATOM 1998 C CA . SER A 1 266 ? 1.093 -11.860 10.171 1.00 81.19 266 SER A CA 1
ATOM 1999 C C . SER A 1 266 ? 1.200 -10.650 11.111 1.00 81.19 266 SER A C 1
ATOM 2001 O O . SER A 1 266 ? 0.244 -10.281 11.799 1.00 81.19 266 SER A O 1
ATOM 2003 N N . THR A 1 267 ? 2.362 -9.996 11.116 1.00 85.75 267 THR A N 1
ATOM 2004 C CA . THR A 1 267 ? 2.533 -8.650 11.684 1.00 85.75 267 THR A CA 1
ATOM 2005 C C . THR A 1 267 ? 2.249 -7.603 10.610 1.00 85.75 267 THR A C 1
ATOM 2007 O O . THR A 1 267 ? 2.393 -7.890 9.425 1.00 85.75 267 THR A O 1
ATOM 2010 N N . TYR A 1 268 ? 1.833 -6.399 11.005 1.00 87.69 268 TYR A N 1
ATOM 2011 C CA . TYR A 1 268 ? 1.439 -5.342 10.070 1.00 87.69 268 TYR A CA 1
ATOM 2012 C C . TYR A 1 268 ? 2.193 -4.053 10.370 1.00 87.69 268 TYR A C 1
ATOM 2014 O O . TYR A 1 268 ? 2.424 -3.724 11.534 1.00 87.69 268 TYR A O 1
ATOM 2022 N N . GLN A 1 269 ? 2.555 -3.317 9.324 1.00 87.69 269 GLN A N 1
ATOM 2023 C CA . GLN A 1 269 ? 3.196 -2.014 9.438 1.00 87.69 269 GLN A CA 1
ATOM 2024 C C . GLN A 1 269 ? 2.630 -1.055 8.397 1.00 87.69 269 GLN A C 1
ATOM 2026 O O . GLN A 1 269 ? 2.526 -1.406 7.227 1.00 87.69 269 GLN A O 1
ATOM 2031 N N . PHE A 1 270 ? 2.319 0.170 8.812 1.00 87.56 270 PHE A N 1
ATOM 2032 C CA . PHE A 1 270 ? 1.878 1.218 7.900 1.00 87.56 270 PHE A CA 1
ATOM 2033 C C . PHE A 1 270 ? 3.060 2.089 7.462 1.00 87.56 270 PHE A C 1
ATOM 2035 O O . PHE A 1 270 ? 3.886 2.487 8.289 1.00 87.56 270 PHE A O 1
ATOM 2042 N N . ILE A 1 271 ? 3.137 2.393 6.167 1.00 84.44 271 ILE A N 1
ATOM 2043 C CA . ILE A 1 271 ? 4.118 3.312 5.585 1.00 84.44 271 ILE A CA 1
ATOM 2044 C C . ILE A 1 271 ? 3.365 4.431 4.873 1.00 84.44 271 ILE A C 1
ATOM 2046 O O . ILE A 1 271 ? 2.512 4.185 4.025 1.00 84.44 271 ILE A O 1
ATOM 2050 N N . GLY A 1 272 ? 3.697 5.672 5.214 1.00 80.12 272 GLY A N 1
ATOM 2051 C CA . GLY A 1 272 ? 3.163 6.844 4.540 1.00 80.12 272 GLY A CA 1
ATOM 2052 C C . GLY A 1 272 ? 3.975 7.219 3.300 1.00 80.12 272 GLY A C 1
ATOM 2053 O O . GLY A 1 272 ? 5.192 7.376 3.392 1.00 80.12 272 GLY A O 1
ATOM 2054 N N . MET A 1 273 ? 3.299 7.409 2.171 1.00 74.44 273 MET A N 1
ATOM 2055 C CA . MET A 1 273 ? 3.877 7.866 0.908 1.00 74.44 273 MET A CA 1
ATOM 2056 C C . MET A 1 273 ? 3.397 9.289 0.604 1.00 74.44 273 MET A C 1
ATOM 2058 O O . MET A 1 273 ? 2.206 9.586 0.711 1.00 74.44 273 MET A O 1
ATOM 2062 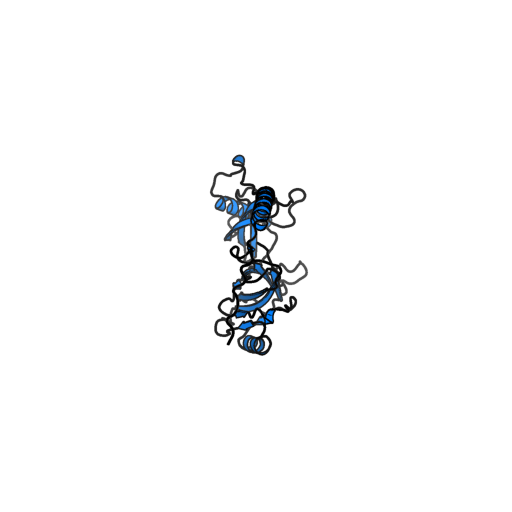N N . ARG A 1 274 ? 4.316 10.173 0.203 1.00 66.75 274 ARG A N 1
ATOM 2063 C CA . ARG A 1 274 ? 3.953 11.431 -0.465 1.00 66.75 274 ARG A CA 1
ATOM 2064 C C . ARG A 1 274 ? 3.943 11.155 -1.965 1.00 66.75 274 ARG A C 1
ATOM 2066 O O . ARG A 1 274 ? 4.984 10.767 -2.493 1.00 66.75 274 ARG A O 1
ATOM 2073 N N . GLN A 1 275 ? 2.771 11.272 -2.584 1.00 57.50 275 GLN A N 1
ATOM 2074 C CA . GLN A 1 275 ? 2.632 11.255 -4.041 1.00 57.50 275 GLN A CA 1
ATOM 2075 C C . GLN A 1 275 ? 3.098 12.587 -4.628 1.00 57.50 275 GLN A C 1
ATOM 2077 O O . GLN A 1 275 ? 2.938 13.618 -3.931 1.00 57.50 275 GLN A O 1
#

Radius of gyration: 28.36 Å; chains: 1; bounding box: 61×91×63 Å

Foldseek 3Di:
DDDDDDDDDDDDPPPVVVVVVVVVVVVVVPPPPPVCPPPDQDADDDDPVLADPDQLVVLLLQLQLVQCCVVVVDHSVQKDWDDKDKDWDQWQAWDDPPDPPPRTDGHTFIPMWTWIDHPQFIWIKTAGSRSPGIDIYPWRWNWWDKDFCVVFKDFQVVLCQDFDQVDKQKALAPVSLVVCCVPPVSGMHGHRPPDPSVFKIKMKHKDQWAEPKAFPTKTWTPDPPPDDPQETAIETEIEHPPVCLVVIGRDMYMTMIITGDPDDPHHYHYYYDRD

pLDDT: mean 77.89, std 15.24, range [44.31, 96.75]

Sequence (275 aa):
MAQPKKSSRPTSRFSAVAFAVLFALLGAACEDFYSDSLPTPQIALPTPANLQEGDPEDLVEAGARTAMAAALGISADAPRKILLQHATWTDRAPGCYPPPPGVSGPYLVPGYRLLMQYEGVFYEYDADLGGETGALCDFTTQWVSVEPALDIVTVNLEGSARPDFFTVYILRSEEDVAAFNSTNSEIATIAAGVVDWTVELLVGGWVNTGPYTEAVRAYHLPAGPQAGIDAAPIFIEVAVPENLADTANDIPSQTWVLIDITRPDSTYQFIGMRQ

Secondary structure (DSSP, 8-state):
-PPPPP------SHHHHHHHHHHHHHHHTSSSTTS-------B-PPPGGG--SS-HHHHHHHHHHHHHHHHHT--TTSSEEEEEEEEEEEESS-SSSSPPTT---EEEEEEEEEEEEETTEEEEEEEETTSSSEEE-----EEEPEEE-TTTEEE-TTGGGS--TT--EEE-SHHHHHHHHHHHTTTEEE-GGGS-TTTEEEEEEEEES-SS-EEEEEEEPPPPTTS-GGGPPEEEEEE--GGGGGG--S-EEEEEEEEE-S-TT--EEEEEE--